Protein AF-A0AA36MNB5-F1 (afdb_monomer_lite)

Radius of gyration: 55.85 Å; chains: 1; bounding box: 118×55×188 Å

Organism: NCBI:txid2562239

pLDDT: mean 71.27, std 21.08, range [33.0, 98.06]

Sequence (222 aa):
MKCVALACLTLAVRGNHLKTARPSPWAIAADVSTQLEVKDQPPISNATDCSPKCLWKCLGTASCQEVCEPMCAPPKCQTSCRPVNPGKCTQKCEPPRCAVICPEKHCEGNTKCGQCKTVCGEPVCRVECQQDCQTNCADPKCDWKCQPTTQCPEPKCELRCGTPQGCLAATDLSGQSGKLQVPVGAQVVSRGLASLDPKEFETEAALAPAPAAAPVLSPATA

Secondary structure (DSSP, 8-state):
--------------------PPPPTT--------------------TT--SPPEEEEEE-----PPEEEEEEEPPPEEEEEPPP-GGGEEEEEPPP-EEEE--S----SSS-PPPPEEEE----EEEEE---EEEEEPPPEEEEEEE-BTTBPPPEEEEEEPP-TTS--STTTTS----PPPPTT-------PPPS-GGGGGSTTS-PPPPPPPPPP-----

Structure (mmCIF, N/CA/C/O backbone):
data_AF-A0AA36MNB5-F1
#
_entry.id   AF-A0AA36MNB5-F1
#
loop_
_atom_site.group_PDB
_atom_site.id
_atom_site.type_symbol
_atom_site.label_atom_id
_atom_site.label_alt_id
_atom_site.label_comp_id
_atom_site.label_asym_id
_atom_site.label_entity_id
_atom_site.label_seq_id
_atom_site.pdbx_PDB_ins_code
_atom_site.Cartn_x
_atom_site.Cartn_y
_atom_site.Cartn_z
_atom_site.occupancy
_atom_site.B_iso_or_equiv
_atom_site.auth_seq_id
_atom_site.auth_comp_id
_atom_site.auth_asym_id
_atom_site.auth_atom_id
_atom_site.pdbx_PDB_model_num
ATOM 1 N N . MET A 1 1 ? 66.674 -28.548 57.841 1.00 33.97 1 MET A N 1
ATOM 2 C CA . MET A 1 1 ? 67.324 -29.627 57.064 1.00 33.97 1 MET A CA 1
ATOM 3 C C . MET A 1 1 ? 66.239 -30.476 56.400 1.00 33.97 1 MET A C 1
ATOM 5 O O . MET A 1 1 ? 65.401 -30.967 57.135 1.00 33.97 1 MET A O 1
ATOM 9 N N . LYS A 1 2 ? 66.306 -30.610 55.056 1.00 33.00 2 LYS A N 1
ATOM 10 C CA . LYS A 1 2 ? 65.588 -31.526 54.115 1.00 33.00 2 LYS A CA 1
ATOM 11 C C . LYS A 1 2 ? 64.048 -31.360 54.001 1.00 33.00 2 LYS A C 1
ATOM 13 O O . LYS A 1 2 ? 63.349 -31.518 54.985 1.00 33.00 2 LYS A O 1
ATOM 18 N N . CYS A 1 3 ? 63.529 -30.809 52.886 1.00 33.25 3 CYS A N 1
ATOM 19 C CA . CYS A 1 3 ? 63.078 -31.470 51.624 1.00 33.25 3 CYS A CA 1
ATOM 20 C C . CYS A 1 3 ? 61.922 -32.464 51.861 1.00 33.25 3 CYS A C 1
ATOM 22 O O . CYS A 1 3 ? 62.080 -33.351 52.684 1.00 33.25 3 CYS A O 1
ATOM 24 N N . VAL A 1 4 ? 60.749 -32.336 51.221 1.00 38.00 4 VAL A N 1
ATOM 25 C CA . VAL A 1 4 ? 60.487 -32.752 49.823 1.00 38.00 4 VAL A CA 1
ATOM 26 C C . VAL A 1 4 ? 59.449 -31.858 49.117 1.00 38.00 4 VAL A C 1
ATOM 28 O O . VAL A 1 4 ? 58.487 -31.384 49.714 1.00 38.00 4 VAL A O 1
ATOM 31 N N . ALA A 1 5 ? 59.687 -31.666 47.819 1.00 43.41 5 ALA A N 1
ATOM 32 C CA . ALA A 1 5 ? 58.890 -30.943 46.841 1.00 43.41 5 ALA A CA 1
ATOM 33 C C . ALA A 1 5 ? 57.624 -31.700 46.398 1.00 43.41 5 ALA A C 1
ATOM 35 O O . ALA A 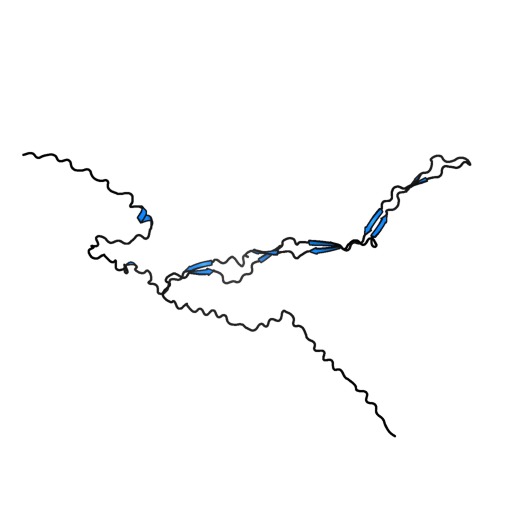1 5 ? 57.689 -32.896 46.125 1.00 43.41 5 ALA A O 1
ATOM 36 N N . LEU A 1 6 ? 56.518 -30.977 46.196 1.00 41.88 6 LEU A N 1
ATOM 37 C CA . LEU A 1 6 ? 55.437 -31.403 45.305 1.00 41.88 6 LEU A CA 1
ATOM 38 C C . LEU A 1 6 ? 55.205 -30.306 44.261 1.00 41.88 6 LEU A C 1
ATOM 40 O O . LEU A 1 6 ? 54.800 -29.189 44.575 1.00 41.88 6 LEU A O 1
ATOM 44 N N . ALA A 1 7 ? 55.533 -30.639 43.016 1.00 39.06 7 ALA A N 1
ATOM 45 C CA . ALA A 1 7 ? 55.334 -29.805 41.846 1.00 39.06 7 ALA A CA 1
ATOM 46 C C . ALA A 1 7 ? 53.836 -29.692 41.528 1.00 39.06 7 ALA A C 1
ATOM 48 O O . ALA A 1 7 ? 53.185 -30.698 41.259 1.00 39.06 7 ALA A O 1
ATOM 49 N N . CYS A 1 8 ? 53.303 -28.471 41.520 1.00 38.88 8 CYS A N 1
ATOM 50 C CA . CYS A 1 8 ? 51.991 -28.182 40.952 1.00 38.88 8 CYS A CA 1
ATOM 51 C C . CYS A 1 8 ? 52.218 -27.499 39.598 1.00 38.88 8 CYS A C 1
ATOM 53 O O . CYS A 1 8 ? 52.698 -26.366 39.542 1.00 38.88 8 CYS A O 1
ATOM 55 N N . LEU A 1 9 ? 51.958 -28.235 38.512 1.00 40.47 9 LEU A N 1
ATOM 56 C CA . LEU A 1 9 ? 52.065 -27.744 37.140 1.00 40.47 9 LEU A CA 1
ATOM 57 C C . LEU A 1 9 ? 51.111 -26.562 36.921 1.00 40.47 9 LEU A C 1
ATOM 59 O O . LEU A 1 9 ? 49.891 -26.703 36.989 1.00 40.47 9 LEU A O 1
ATOM 63 N N . THR A 1 10 ? 51.677 -25.408 36.586 1.00 42.59 10 THR A N 1
ATOM 64 C CA . THR A 1 10 ? 50.965 -24.237 36.080 1.00 42.59 10 THR A CA 1
ATOM 65 C C . THR A 1 10 ? 50.734 -24.381 34.574 1.00 42.59 10 THR A C 1
ATOM 67 O O . THR A 1 10 ? 51.608 -24.106 33.754 1.00 42.59 10 THR A O 1
ATOM 70 N N . LEU A 1 11 ? 49.529 -24.797 34.180 1.00 41.94 11 LEU A N 1
ATOM 71 C CA . LEU A 1 11 ? 49.062 -24.687 32.795 1.00 41.94 11 LEU A CA 1
ATOM 72 C C . LEU A 1 11 ? 48.565 -23.258 32.543 1.00 41.94 11 LEU A C 1
ATOM 74 O O . LEU A 1 11 ? 47.409 -22.916 32.780 1.00 41.94 11 LEU A O 1
ATOM 78 N N . ALA A 1 12 ? 49.475 -22.412 32.061 1.00 42.56 12 ALA A N 1
ATOM 79 C CA . ALA A 1 12 ? 49.150 -21.122 31.473 1.00 42.56 12 ALA A CA 1
ATOM 80 C C . ALA A 1 12 ? 48.518 -21.338 30.086 1.00 42.56 12 ALA A C 1
ATOM 82 O O . ALA A 1 12 ? 49.219 -21.558 29.098 1.00 42.56 12 ALA A O 1
ATOM 83 N N . VAL A 1 13 ? 47.189 -21.267 29.995 1.00 39.91 13 VAL A N 1
ATOM 84 C CA . VAL A 1 13 ? 46.488 -21.216 28.704 1.00 39.91 13 VAL A CA 1
ATOM 85 C C . VAL A 1 13 ? 46.545 -19.780 28.179 1.00 39.91 13 VAL A C 1
ATOM 87 O O . VAL A 1 13 ? 45.791 -18.906 28.601 1.00 39.91 13 VAL A O 1
ATOM 90 N N . ARG A 1 14 ? 47.468 -19.529 27.244 1.00 39.12 14 ARG A N 1
ATOM 91 C CA . ARG A 1 14 ? 47.462 -18.345 26.373 1.00 39.12 14 ARG A CA 1
ATOM 92 C C . ARG A 1 14 ? 46.333 -18.492 25.349 1.00 39.12 14 ARG A C 1
ATOM 94 O O . ARG A 1 14 ? 46.483 -19.198 24.357 1.00 39.12 14 ARG A O 1
ATOM 101 N N . GLY A 1 15 ? 45.210 -17.819 25.584 1.00 36.59 15 GLY A N 1
ATOM 102 C CA . GLY A 1 15 ? 44.149 -17.638 24.592 1.00 36.59 15 GLY A CA 1
ATOM 103 C C . GLY A 1 15 ? 44.411 -16.401 23.732 1.00 36.59 15 GLY A C 1
ATOM 104 O O . GLY A 1 15 ? 44.154 -15.281 24.164 1.00 36.59 15 GLY A O 1
ATOM 105 N N . ASN A 1 16 ? 44.920 -16.609 22.516 1.00 41.69 16 ASN A N 1
ATOM 106 C CA . ASN A 1 16 ? 45.017 -15.598 21.462 1.00 41.69 16 ASN A CA 1
ATOM 107 C C . ASN A 1 16 ? 43.612 -15.137 21.045 1.00 41.69 16 ASN A C 1
ATOM 109 O O . ASN A 1 16 ? 42.919 -15.843 20.315 1.00 41.69 16 ASN A O 1
ATOM 113 N N . HIS A 1 17 ? 43.201 -13.934 21.444 1.00 38.59 17 HIS A N 1
ATOM 114 C CA . HIS A 1 17 ? 42.020 -13.286 20.872 1.00 38.59 17 HIS A CA 1
ATOM 115 C C . HIS A 1 17 ? 42.404 -12.616 19.542 1.00 38.59 17 HIS A C 1
ATOM 117 O O . HIS A 1 17 ? 42.693 -11.420 19.474 1.00 38.59 17 HIS A O 1
ATOM 123 N N . LEU A 1 18 ? 42.427 -13.411 18.469 1.00 41.59 18 LEU A N 1
ATOM 124 C CA . LEU A 1 18 ? 42.434 -12.914 17.094 1.00 41.59 18 LEU A CA 1
ATOM 125 C C . LEU A 1 18 ? 41.101 -12.181 16.857 1.00 41.59 18 LEU A C 1
ATOM 127 O O . LEU A 1 18 ? 40.055 -12.800 16.666 1.00 41.59 18 LEU A O 1
ATOM 131 N N . LYS A 1 19 ? 41.125 -10.845 16.904 1.00 39.41 19 LYS A N 1
ATOM 132 C CA . LYS A 1 19 ? 40.040 -9.993 16.401 1.00 39.41 19 LYS A CA 1
ATOM 133 C C . LYS A 1 19 ? 39.939 -10.191 14.886 1.00 39.41 19 LYS A C 1
ATOM 135 O O . LYS A 1 19 ? 40.643 -9.541 14.122 1.00 39.41 19 LYS A O 1
ATOM 140 N N . THR A 1 20 ? 39.062 -11.086 14.450 1.00 39.16 20 THR A N 1
ATOM 141 C CA . THR A 1 20 ? 38.594 -11.147 13.064 1.00 39.16 20 THR A CA 1
ATOM 142 C C . THR A 1 20 ? 37.580 -10.026 12.853 1.00 39.16 20 THR A C 1
ATOM 144 O O . THR A 1 20 ? 36.385 -10.166 13.105 1.00 39.16 20 THR A O 1
ATOM 147 N N . ALA A 1 21 ? 38.078 -8.864 12.431 1.00 43.06 21 ALA A N 1
ATOM 148 C CA . ALA A 1 21 ? 37.244 -7.815 11.866 1.00 43.06 21 ALA A CA 1
ATOM 149 C C . ALA A 1 21 ? 36.625 -8.344 10.560 1.00 43.06 21 ALA A C 1
ATOM 151 O O . ALA A 1 21 ? 37.342 -8.684 9.621 1.00 43.06 21 ALA A O 1
ATOM 152 N N . ARG A 1 22 ? 35.294 -8.451 10.510 1.00 42.09 22 ARG A N 1
ATOM 153 C CA . ARG A 1 22 ? 34.562 -8.668 9.256 1.00 42.09 22 ARG A CA 1
ATOM 154 C C . ARG A 1 22 ? 34.714 -7.412 8.388 1.00 42.09 22 ARG A C 1
ATOM 156 O O . ARG A 1 22 ? 34.404 -6.330 8.889 1.00 42.09 22 ARG A O 1
ATOM 163 N N . PRO A 1 23 ? 35.157 -7.513 7.124 1.00 43.81 23 PRO A N 1
ATOM 164 C CA . PRO A 1 23 ? 35.173 -6.361 6.241 1.00 43.81 23 PRO A CA 1
ATOM 165 C C . PRO A 1 23 ? 33.743 -5.979 5.841 1.00 43.81 23 PRO A C 1
ATOM 167 O O . PRO A 1 23 ? 32.884 -6.825 5.591 1.00 43.81 23 PRO A O 1
ATOM 170 N N . SER A 1 24 ? 33.511 -4.671 5.829 1.00 49.19 24 SER A N 1
ATOM 171 C CA . SER A 1 24 ? 32.291 -4.013 5.374 1.00 49.19 24 SER A CA 1
ATOM 172 C C . SER A 1 24 ? 32.049 -4.282 3.877 1.00 49.19 24 SER A C 1
ATOM 174 O O . SER A 1 24 ? 33.017 -4.271 3.115 1.00 49.19 24 SER A O 1
ATOM 176 N N . PRO A 1 25 ? 30.800 -4.462 3.409 1.00 48.97 25 PRO A N 1
ATOM 177 C CA . PRO A 1 25 ? 30.505 -4.828 2.018 1.00 48.97 25 PRO A CA 1
ATOM 178 C C . PRO A 1 25 ? 30.694 -3.704 0.976 1.00 48.97 25 PRO A C 1
ATOM 180 O O . PRO A 1 25 ? 30.239 -3.851 -0.151 1.00 48.97 25 PRO A O 1
ATOM 183 N N . TRP A 1 26 ? 31.364 -2.593 1.307 1.00 48.31 26 TRP A N 1
ATOM 184 C CA . TRP A 1 26 ? 31.561 -1.460 0.386 1.00 48.31 26 TRP A CA 1
ATOM 185 C C . TRP A 1 26 ? 33.025 -1.139 0.042 1.00 48.31 26 TRP A C 1
ATOM 187 O O . TRP A 1 26 ? 33.297 -0.125 -0.592 1.00 48.31 26 TRP A O 1
ATOM 197 N N . ALA A 1 27 ? 33.980 -2.006 0.384 1.00 41.50 27 ALA A N 1
ATOM 198 C CA . ALA A 1 27 ? 35.366 -1.850 -0.061 1.00 41.50 27 ALA A CA 1
ATOM 199 C C . ALA A 1 27 ? 35.577 -2.509 -1.436 1.00 41.50 27 ALA A C 1
ATOM 201 O O . ALA A 1 27 ? 36.053 -3.641 -1.517 1.00 41.50 27 ALA A O 1
ATOM 202 N N . ILE A 1 28 ? 35.215 -1.809 -2.515 1.00 50.00 28 ILE A N 1
ATOM 203 C CA . ILE A 1 28 ? 35.641 -2.180 -3.869 1.00 50.00 28 ILE A CA 1
ATOM 204 C C . ILE A 1 28 ? 36.869 -1.339 -4.206 1.00 50.00 28 ILE A C 1
ATOM 206 O O . ILE A 1 28 ? 36.809 -0.112 -4.253 1.00 50.00 28 ILE A O 1
ATOM 210 N N . ALA A 1 29 ? 37.994 -2.031 -4.366 1.00 41.69 29 ALA A N 1
ATOM 211 C CA . ALA A 1 29 ? 39.246 -1.481 -4.845 1.00 41.69 29 ALA A CA 1
ATOM 212 C C . ALA A 1 29 ? 39.031 -0.837 -6.222 1.00 41.69 29 ALA A C 1
ATOM 214 O O . ALA A 1 29 ? 38.686 -1.514 -7.190 1.00 41.69 29 ALA A O 1
ATOM 215 N N . ALA A 1 30 ? 39.234 0.474 -6.296 1.00 46.75 30 ALA A N 1
ATOM 216 C CA . ALA A 1 30 ? 39.424 1.181 -7.548 1.00 46.75 30 ALA A CA 1
ATOM 217 C C . ALA A 1 30 ? 40.883 0.996 -7.974 1.00 46.75 30 ALA A C 1
ATOM 219 O O . ALA A 1 30 ? 41.722 1.820 -7.639 1.00 46.75 30 ALA A O 1
ATOM 220 N N . ASP A 1 31 ? 41.187 -0.109 -8.651 1.00 51.25 31 ASP A N 1
ATOM 221 C CA . ASP A 1 31 ? 42.357 -0.192 -9.528 1.00 51.25 31 ASP A CA 1
ATOM 222 C C . ASP A 1 31 ? 42.190 -1.365 -10.501 1.00 51.25 31 ASP A C 1
ATOM 224 O O . ASP A 1 31 ? 42.430 -2.522 -10.168 1.00 51.25 31 ASP A O 1
ATOM 228 N N . VAL A 1 32 ? 41.649 -1.047 -11.677 1.00 39.88 32 VAL A N 1
ATOM 229 C CA . VAL A 1 32 ? 41.935 -1.663 -12.981 1.00 39.88 32 VAL A CA 1
ATOM 230 C C . VAL A 1 32 ? 41.139 -0.843 -13.999 1.00 39.88 32 VAL A C 1
ATOM 232 O O . VAL A 1 32 ? 40.040 -1.179 -14.430 1.00 39.88 32 VAL A O 1
ATOM 235 N N . SER A 1 33 ? 41.706 0.304 -14.375 1.00 46.81 33 SER A N 1
ATOM 236 C CA . SER A 1 33 ? 41.427 0.889 -15.687 1.00 46.81 33 SER A CA 1
ATOM 237 C C . SER A 1 33 ? 42.054 -0.040 -16.720 1.00 46.81 33 SER A C 1
ATOM 239 O O . SER A 1 33 ? 43.200 0.140 -17.125 1.00 46.81 33 SER A O 1
ATOM 241 N N . THR A 1 34 ? 41.325 -1.081 -17.121 1.00 42.03 34 THR A N 1
ATOM 242 C CA . THR A 1 34 ? 41.612 -1.732 -18.398 1.00 42.03 34 THR A CA 1
ATOM 243 C C . THR A 1 34 ? 41.056 -0.818 -19.477 1.00 42.03 34 THR A C 1
ATOM 245 O O . THR A 1 34 ? 39.847 -0.680 -19.636 1.00 42.03 34 THR A O 1
ATOM 248 N N . GLN A 1 35 ? 41.979 -0.146 -20.161 1.00 47.56 35 GLN A N 1
ATOM 249 C CA . GLN A 1 35 ? 41.780 0.525 -21.438 1.00 47.56 35 GLN A CA 1
ATOM 250 C C . GLN A 1 35 ? 40.870 -0.317 -22.345 1.00 47.56 35 GLN A C 1
ATOM 252 O O . GLN A 1 35 ? 41.304 -1.312 -22.922 1.00 47.56 35 GLN A O 1
ATOM 257 N N . LEU A 1 36 ? 39.618 0.104 -22.514 1.00 39.25 36 LEU A N 1
ATOM 258 C CA . LEU A 1 36 ? 38.893 -0.127 -23.758 1.00 39.25 36 LEU A CA 1
ATOM 259 C C . LEU A 1 36 ? 39.175 1.083 -24.647 1.00 39.25 36 LEU A C 1
ATOM 261 O O . LEU A 1 36 ? 38.317 1.925 -24.897 1.00 39.25 36 LEU A O 1
ATOM 265 N N . GLU A 1 37 ? 40.425 1.175 -25.104 1.00 40.47 37 GLU A N 1
ATOM 266 C CA . GLU A 1 37 ? 40.741 1.909 -26.321 1.00 40.47 37 GLU A CA 1
ATOM 267 C C . GLU A 1 37 ? 39.972 1.215 -27.447 1.00 40.47 37 GLU A C 1
ATOM 269 O O . GLU A 1 37 ? 40.398 0.190 -27.984 1.00 40.47 37 GLU A O 1
ATOM 274 N N . VAL A 1 38 ? 38.802 1.757 -27.793 1.00 42.69 38 VAL A N 1
ATOM 275 C CA . VAL A 1 38 ? 38.179 1.506 -29.091 1.00 42.69 38 VAL A CA 1
ATOM 276 C C . VAL A 1 38 ? 39.115 2.133 -30.111 1.00 42.69 38 VAL A C 1
ATOM 278 O O . VAL A 1 38 ? 39.016 3.306 -30.461 1.00 42.69 38 VAL A O 1
ATOM 281 N N . LYS A 1 39 ? 40.108 1.347 -30.520 1.00 34.66 39 LYS A N 1
ATOM 282 C CA . LYS A 1 39 ? 40.953 1.648 -31.658 1.00 34.66 39 LYS A CA 1
ATOM 283 C C . LYS A 1 39 ? 40.019 1.720 -32.857 1.00 34.66 39 LYS A C 1
ATOM 285 O O . LYS A 1 39 ? 39.502 0.695 -33.299 1.00 34.66 39 LYS A O 1
ATOM 290 N N . ASP A 1 40 ? 39.774 2.939 -33.325 1.00 50.44 40 ASP A N 1
ATOM 291 C CA . ASP A 1 40 ? 39.115 3.245 -34.591 1.00 50.44 40 ASP A CA 1
ATOM 292 C C . ASP A 1 40 ? 40.007 2.683 -35.710 1.00 50.44 40 ASP A C 1
ATOM 294 O O . ASP A 1 40 ? 40.875 3.344 -36.278 1.00 50.44 40 ASP A O 1
ATOM 298 N N . GLN A 1 41 ? 39.921 1.368 -35.896 1.00 40.91 41 GLN A N 1
ATOM 299 C CA . GLN A 1 41 ? 40.549 0.655 -36.986 1.00 40.91 41 GLN A CA 1
ATOM 300 C C . GLN A 1 41 ? 39.495 0.598 -38.090 1.00 40.91 41 GLN A C 1
ATOM 302 O O . GLN A 1 41 ? 38.460 -0.045 -37.886 1.00 40.91 41 GLN A O 1
ATOM 307 N N . PRO A 1 42 ? 39.715 1.250 -39.247 1.00 45.28 42 PRO A N 1
ATOM 308 C CA . PRO A 1 42 ? 38.809 1.090 -40.371 1.00 45.28 42 PRO A CA 1
ATOM 309 C C . PRO A 1 42 ? 38.737 -0.407 -40.709 1.00 45.28 42 PRO A C 1
ATOM 311 O O . PRO A 1 42 ? 39.786 -1.064 -40.771 1.00 45.28 42 PRO A O 1
ATOM 314 N N . PRO A 1 43 ? 37.533 -0.987 -40.873 1.00 52.12 43 PRO A N 1
ATOM 315 C CA . PRO A 1 43 ? 37.419 -2.393 -41.209 1.00 52.12 43 PRO A CA 1
ATOM 316 C C . PRO A 1 43 ? 38.120 -2.620 -42.545 1.00 52.12 43 PRO A C 1
ATOM 318 O O . PRO A 1 43 ? 37.838 -1.944 -43.533 1.00 52.12 43 PRO A O 1
ATOM 321 N N . ILE A 1 44 ? 39.051 -3.571 -42.551 1.00 52.31 44 ILE A N 1
ATOM 322 C CA . ILE A 1 44 ? 39.698 -4.071 -43.759 1.00 52.31 44 ILE A CA 1
ATOM 323 C C . ILE A 1 44 ? 38.573 -4.668 -44.609 1.00 52.31 44 ILE A C 1
ATOM 325 O O . ILE A 1 44 ? 38.035 -5.733 -44.300 1.00 52.31 44 ILE A O 1
ATOM 329 N N . SER A 1 45 ? 38.142 -3.922 -45.619 1.00 49.06 45 SER A N 1
ATOM 330 C CA . SER A 1 45 ? 37.045 -4.284 -46.500 1.00 49.06 45 SER A CA 1
ATOM 331 C C . SER A 1 45 ? 37.503 -5.401 -47.432 1.00 49.06 45 SER A C 1
ATOM 333 O O . SER A 1 45 ? 38.169 -5.168 -48.438 1.00 49.06 45 SER A O 1
ATOM 335 N N . ASN A 1 46 ? 37.114 -6.640 -47.123 1.00 49.66 46 ASN A N 1
ATOM 336 C CA . ASN A 1 46 ? 36.974 -7.644 -48.172 1.00 49.66 46 ASN A CA 1
ATOM 337 C C . ASN A 1 46 ? 35.940 -7.102 -49.169 1.00 49.66 46 ASN A C 1
ATOM 339 O O . ASN A 1 46 ? 34.792 -6.844 -48.807 1.00 49.66 46 ASN A O 1
ATOM 343 N N . ALA A 1 47 ? 36.389 -6.858 -50.399 1.00 55.97 47 ALA A N 1
ATOM 344 C CA . ALA A 1 47 ? 35.661 -6.212 -51.486 1.00 55.97 47 ALA A CA 1
ATOM 345 C C . ALA A 1 47 ? 34.526 -7.095 -52.041 1.00 55.97 47 ALA A C 1
ATOM 347 O O . ALA A 1 47 ? 34.545 -7.501 -53.201 1.00 55.97 47 ALA A O 1
ATOM 348 N N . THR A 1 48 ? 33.552 -7.452 -51.203 1.00 59.06 48 THR A N 1
ATOM 349 C CA . THR A 1 48 ? 32.409 -8.289 -51.606 1.00 59.06 48 THR A CA 1
ATOM 350 C C . THR A 1 48 ? 31.060 -7.765 -51.110 1.00 59.06 48 THR A C 1
ATOM 352 O O . THR A 1 48 ? 30.034 -8.322 -51.478 1.00 59.06 48 THR A O 1
ATOM 355 N N . ASP A 1 49 ? 31.021 -6.676 -50.336 1.00 69.44 49 ASP A N 1
ATOM 356 C CA . ASP A 1 49 ? 29.763 -6.046 -49.922 1.00 69.44 49 ASP A CA 1
ATOM 357 C C . ASP A 1 49 ? 29.691 -4.598 -50.418 1.00 69.44 49 ASP A C 1
ATOM 359 O O . ASP A 1 49 ? 30.227 -3.680 -49.799 1.00 69.44 49 ASP A O 1
ATOM 363 N N . CYS A 1 50 ? 29.040 -4.409 -51.570 1.00 70.62 50 CYS A N 1
ATOM 364 C CA . CYS A 1 50 ? 28.813 -3.093 -52.173 1.00 70.62 50 CYS A CA 1
ATOM 365 C C . CYS A 1 50 ? 27.581 -2.362 -51.630 1.00 70.62 50 CYS A C 1
ATOM 367 O O . CYS A 1 50 ? 27.184 -1.327 -52.171 1.00 70.62 50 CYS A O 1
ATOM 369 N N . SER A 1 51 ? 26.979 -2.867 -50.554 1.00 77.88 51 SER A N 1
ATOM 370 C CA . SER A 1 51 ? 25.852 -2.208 -49.903 1.00 77.88 51 SER A CA 1
ATOM 371 C C . SER A 1 51 ? 26.355 -1.052 -49.030 1.00 77.88 51 SER A C 1
ATOM 373 O O . SER A 1 51 ? 27.267 -1.258 -48.219 1.00 77.88 51 SER A O 1
ATOM 375 N N . PRO A 1 52 ? 25.773 0.158 -49.129 1.00 77.94 52 PRO A N 1
ATOM 376 C CA . PRO A 1 52 ? 26.164 1.262 -48.264 1.00 77.94 52 PRO A CA 1
ATOM 377 C C . PRO A 1 52 ? 25.898 0.889 -46.803 1.00 77.94 52 PRO A C 1
ATOM 379 O O . PRO A 1 52 ? 24.795 0.483 -46.430 1.00 77.94 52 PRO A O 1
ATOM 382 N N . LYS A 1 53 ? 26.922 1.020 -45.958 1.00 82.75 53 LYS A N 1
ATOM 383 C CA . LYS A 1 53 ? 26.778 0.797 -44.519 1.00 82.75 53 LYS A CA 1
ATOM 384 C C . LYS A 1 53 ? 26.232 2.060 -43.877 1.00 82.75 53 LYS A C 1
ATOM 386 O O . LYS A 1 53 ? 26.839 3.127 -43.963 1.00 82.75 53 LYS A O 1
ATOM 391 N N . CYS A 1 54 ? 25.071 1.924 -43.253 1.00 86.06 54 CYS A N 1
ATOM 392 C CA . CYS A 1 54 ? 24.381 3.004 -42.573 1.00 86.06 54 CYS A CA 1
ATOM 393 C C . CYS A 1 54 ? 24.597 2.918 -41.068 1.00 86.06 54 CYS A C 1
ATOM 395 O O . CYS A 1 54 ? 24.452 1.853 -40.473 1.00 86.06 54 CYS A O 1
ATOM 397 N N . LEU A 1 55 ? 24.936 4.051 -40.463 1.00 87.00 55 LEU A N 1
ATOM 398 C CA . LEU A 1 55 ? 25.147 4.198 -39.030 1.00 87.00 55 LEU A CA 1
ATOM 399 C C . LEU A 1 55 ? 24.217 5.291 -38.513 1.00 87.00 55 LEU A C 1
ATOM 401 O O . LEU A 1 55 ? 24.037 6.326 -39.156 1.00 87.00 55 LEU A O 1
ATOM 405 N N . TRP A 1 56 ? 23.631 5.072 -37.342 1.00 84.38 56 TRP A N 1
ATOM 406 C CA . TRP A 1 56 ? 22.894 6.118 -36.647 1.00 84.38 56 TRP A CA 1
ATOM 407 C C . TRP A 1 56 ? 23.879 7.110 -36.045 1.00 84.38 56 TRP A C 1
ATOM 409 O O . TRP A 1 56 ? 24.758 6.736 -35.269 1.00 84.38 56 TRP A O 1
ATOM 419 N N . LYS A 1 57 ? 23.730 8.383 -36.403 1.00 83.69 57 LYS A N 1
ATOM 420 C CA . LYS A 1 57 ? 24.486 9.480 -35.811 1.00 83.69 57 LYS A CA 1
ATOM 421 C C . LYS A 1 57 ? 23.519 10.383 -35.062 1.00 83.69 57 LYS A C 1
ATOM 423 O O . LYS A 1 57 ? 22.670 11.027 -35.671 1.00 83.69 57 LYS A O 1
ATOM 428 N N . CYS A 1 58 ? 23.655 10.415 -33.743 1.00 83.94 58 CYS A N 1
ATOM 429 C CA . CYS A 1 58 ? 22.876 11.286 -32.873 1.00 83.94 58 CYS A CA 1
ATOM 430 C C . CYS A 1 58 ? 23.636 12.586 -32.602 1.00 83.94 58 CYS A C 1
ATOM 432 O O . CYS A 1 58 ? 24.832 12.570 -32.305 1.00 83.94 58 CYS A O 1
ATOM 434 N N . LEU A 1 59 ? 22.953 13.720 -32.746 1.00 71.06 59 LEU A N 1
ATOM 435 C CA . LEU A 1 59 ? 23.483 15.039 -32.420 1.00 71.06 59 LEU A CA 1
ATOM 436 C C . LEU A 1 59 ? 23.308 15.271 -30.914 1.00 71.06 59 LEU A C 1
ATOM 438 O O . LEU A 1 59 ? 22.207 15.551 -30.449 1.00 71.06 59 LEU A O 1
ATOM 442 N N . GLY A 1 60 ? 24.399 15.122 -30.164 1.00 65.06 60 GLY A N 1
ATOM 443 C CA . GLY A 1 60 ? 24.443 15.308 -28.713 1.00 65.06 60 GLY A CA 1
ATOM 444 C C . GLY A 1 60 ? 25.370 14.287 -28.059 1.00 65.06 60 GLY A C 1
ATOM 445 O O . GLY A 1 60 ? 25.194 13.088 -28.232 1.00 65.06 60 GLY A O 1
ATOM 446 N N . THR A 1 61 ? 26.387 14.759 -27.339 1.00 57.72 61 THR A N 1
ATOM 447 C CA . THR A 1 61 ? 27.365 13.925 -26.611 1.00 57.72 61 THR A CA 1
ATOM 448 C C . THR A 1 61 ? 27.193 13.992 -25.094 1.00 57.72 61 THR A C 1
ATOM 450 O O . THR A 1 61 ? 27.950 13.359 -24.363 1.00 57.72 61 THR A O 1
ATOM 453 N N . ALA A 1 62 ? 26.228 14.768 -24.598 1.00 60.91 62 ALA A N 1
ATOM 454 C CA . ALA A 1 62 ? 26.060 14.975 -23.169 1.00 60.91 62 ALA A CA 1
ATOM 455 C C . ALA A 1 62 ? 25.281 13.810 -22.543 1.00 60.91 62 ALA A C 1
ATOM 457 O O . ALA A 1 62 ? 24.111 13.594 -22.852 1.00 60.91 62 ALA A O 1
ATOM 458 N N . SER A 1 63 ? 25.923 13.080 -21.629 1.00 66.00 63 SER A N 1
ATOM 459 C CA . SER A 1 63 ? 25.214 12.288 -20.627 1.00 66.00 63 SER A CA 1
ATOM 460 C C . SER A 1 63 ? 24.407 13.253 -19.762 1.00 66.00 63 SER A C 1
ATOM 462 O O . SER A 1 63 ? 24.973 13.981 -18.945 1.00 66.00 63 SER A O 1
ATOM 464 N N . CYS A 1 64 ? 23.102 13.304 -19.977 1.00 70.44 64 CYS A N 1
ATOM 465 C CA . CYS A 1 64 ? 22.220 14.174 -19.223 1.00 70.44 64 CYS A CA 1
ATOM 466 C C . CYS A 1 64 ? 21.413 13.395 -18.200 1.00 70.44 64 CYS A C 1
ATOM 468 O O . CYS A 1 64 ? 21.029 12.251 -18.437 1.00 70.44 64 CYS A O 1
ATOM 470 N N . GLN A 1 65 ? 21.085 14.063 -17.101 1.00 71.12 65 GLN A N 1
ATOM 471 C CA . GLN A 1 65 ? 20.136 13.564 -16.120 1.00 71.12 65 GLN A CA 1
ATOM 472 C C . GLN A 1 65 ? 18.778 14.223 -16.329 1.00 71.12 65 GLN A C 1
ATOM 474 O O . GLN A 1 65 ? 18.634 15.443 -16.256 1.00 71.12 65 GLN A O 1
ATOM 479 N N . GLU A 1 66 ? 17.786 13.388 -16.611 1.00 80.50 66 GLU A N 1
ATOM 480 C CA . GLU A 1 66 ? 16.384 13.777 -16.571 1.00 80.50 66 GLU A CA 1
ATOM 481 C C . GLU A 1 66 ? 15.937 13.966 -15.118 1.00 80.50 66 GLU A C 1
ATOM 483 O O . GLU A 1 66 ? 16.514 13.391 -14.189 1.00 80.50 66 GLU A O 1
ATOM 488 N N . VAL A 1 67 ? 14.893 14.768 -14.914 1.00 86.75 67 VAL A N 1
ATOM 489 C CA . VAL A 1 67 ? 14.257 14.884 -13.598 1.00 86.75 67 VAL A CA 1
ATOM 490 C C . VAL A 1 67 ? 13.155 13.837 -13.530 1.00 86.75 67 VAL A C 1
ATOM 492 O O . VAL A 1 67 ? 12.228 13.850 -14.341 1.00 86.75 67 VAL A O 1
ATOM 495 N N . CYS A 1 68 ? 13.275 12.919 -12.573 1.00 90.25 68 CYS A N 1
ATOM 496 C CA . CYS A 1 68 ? 12.343 11.817 -12.387 1.00 90.25 68 CYS A CA 1
ATOM 497 C C . CYS A 1 68 ? 11.573 11.968 -11.078 1.00 90.25 68 CYS A C 1
ATOM 499 O O . CYS A 1 68 ? 12.168 12.143 -10.015 1.00 90.25 68 CYS A O 1
ATOM 501 N N . GLU A 1 69 ? 10.253 11.832 -11.153 1.00 94.06 69 GLU A N 1
ATOM 502 C CA . GLU A 1 69 ? 9.379 11.778 -9.983 1.00 94.06 69 GLU A CA 1
ATOM 503 C C . GLU A 1 69 ? 8.914 10.333 -9.746 1.00 94.06 69 GLU A C 1
ATOM 505 O O . GLU A 1 69 ? 8.519 9.651 -10.702 1.00 94.06 69 GLU A O 1
ATOM 510 N N . PRO A 1 70 ? 8.950 9.834 -8.497 1.00 95.00 70 PRO A N 1
ATOM 511 C CA . PRO A 1 70 ? 8.487 8.491 -8.194 1.00 95.00 70 PRO A CA 1
ATOM 512 C C . PRO A 1 70 ? 6.954 8.452 -8.202 1.00 95.00 70 PRO A C 1
ATOM 514 O O . PRO A 1 70 ? 6.284 9.231 -7.525 1.00 95.00 70 PRO A O 1
ATOM 517 N N . MET A 1 71 ? 6.397 7.505 -8.945 1.00 96.38 71 MET A N 1
ATOM 518 C CA . MET A 1 71 ? 4.969 7.221 -9.028 1.00 96.38 71 MET A CA 1
ATOM 519 C C . MET A 1 71 ?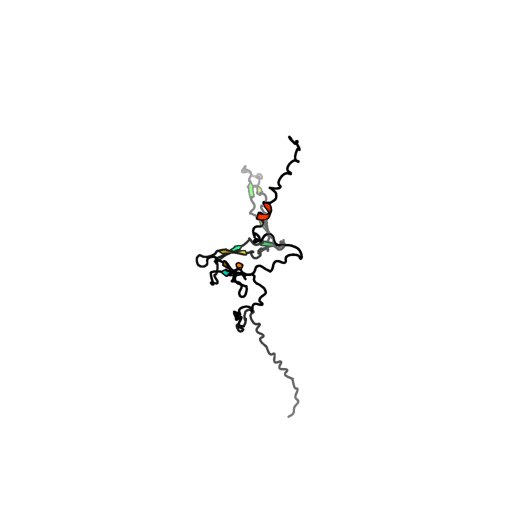 4.717 5.868 -8.368 1.00 96.38 71 MET A C 1
ATOM 521 O O . MET A 1 71 ? 5.000 4.815 -8.936 1.00 96.38 71 MET A O 1
ATOM 525 N N . CYS A 1 72 ? 4.222 5.903 -7.134 1.00 97.25 72 CYS A N 1
ATOM 526 C CA . CYS A 1 72 ? 4.067 4.719 -6.298 1.00 97.25 72 CYS A CA 1
ATOM 527 C C . CYS A 1 72 ? 2.621 4.219 -6.254 1.00 97.25 72 CYS A C 1
ATOM 529 O O . CYS A 1 72 ? 1.694 4.989 -6.006 1.00 97.25 72 CYS A O 1
ATOM 531 N N . ALA A 1 73 ? 2.433 2.909 -6.408 1.00 96.31 73 ALA A N 1
ATOM 532 C CA . ALA A 1 73 ? 1.175 2.243 -6.104 1.00 96.31 73 ALA A CA 1
ATOM 533 C C . ALA A 1 73 ? 1.002 2.066 -4.578 1.00 96.31 73 ALA A C 1
ATOM 535 O O . ALA A 1 73 ? 1.994 1.828 -3.875 1.00 96.31 73 ALA A O 1
ATOM 536 N N . PRO A 1 74 ? -0.237 2.122 -4.047 1.00 96.50 74 PRO A N 1
ATOM 537 C CA . PRO A 1 74 ? -0.496 1.871 -2.632 1.00 96.50 74 PRO A CA 1
ATOM 538 C C . PRO A 1 74 ? 0.015 0.490 -2.183 1.00 96.50 74 PRO A C 1
ATOM 540 O O . PRO A 1 74 ? -0.214 -0.504 -2.883 1.00 96.50 74 PRO A O 1
ATOM 543 N N . PRO A 1 75 ? 0.684 0.385 -1.020 1.00 97.38 75 PRO A N 1
ATOM 544 C CA . PRO A 1 75 ? 1.174 -0.892 -0.531 1.00 97.38 75 PRO A CA 1
ATOM 545 C C . PRO A 1 75 ? 0.037 -1.759 0.012 1.00 97.38 75 PRO A C 1
ATOM 547 O O . PRO A 1 75 ? -1.005 -1.278 0.458 1.00 97.38 75 PRO A O 1
ATOM 550 N N . LYS A 1 76 ? 0.270 -3.071 0.040 1.00 97.25 76 LYS A N 1
ATOM 551 C CA . LYS A 1 76 ? -0.611 -4.001 0.749 1.00 97.25 76 LYS A CA 1
ATOM 552 C C . LYS A 1 76 ? -0.291 -3.953 2.240 1.00 97.25 76 LYS A C 1
ATOM 554 O O . LYS A 1 76 ? 0.862 -4.141 2.623 1.00 97.25 76 LYS A O 1
ATOM 559 N N . CYS A 1 77 ? -1.314 -3.756 3.063 1.00 97.69 77 CYS A N 1
ATOM 560 C CA . CYS A 1 77 ? -1.204 -3.784 4.517 1.00 97.69 77 CYS A CA 1
ATOM 561 C C . CYS A 1 77 ? -1.999 -4.952 5.096 1.00 97.69 77 CYS A C 1
ATOM 563 O O . CYS A 1 77 ? -3.060 -5.309 4.582 1.00 97.69 77 CYS A O 1
ATOM 565 N N . GLN A 1 78 ? -1.493 -5.522 6.184 1.00 97.12 78 GLN A N 1
ATOM 566 C CA . GLN A 1 78 ? -2.183 -6.540 6.960 1.00 97.12 78 GLN A CA 1
ATOM 567 C C . GLN A 1 78 ? -2.100 -6.192 8.441 1.00 97.12 78 GLN A C 1
ATOM 569 O O . GLN A 1 78 ? -1.034 -5.869 8.966 1.00 97.12 78 GLN A O 1
ATOM 574 N N . THR A 1 79 ? -3.236 -6.312 9.118 1.00 97.25 79 THR A N 1
ATOM 575 C CA . THR A 1 79 ? -3.310 -6.265 10.575 1.00 97.25 79 THR A CA 1
ATOM 576 C C . THR A 1 79 ? -3.481 -7.679 11.092 1.00 97.25 79 THR A C 1
ATOM 578 O O . THR A 1 79 ? -4.358 -8.417 10.638 1.00 97.25 79 THR A O 1
ATOM 581 N N . SER A 1 80 ? -2.638 -8.064 12.036 1.00 96.19 80 SER A N 1
ATOM 582 C CA . SER A 1 80 ? -2.754 -9.325 12.752 1.00 96.19 80 SER A CA 1
ATOM 583 C C . SER A 1 80 ? -2.868 -9.047 14.241 1.00 96.19 80 SER A C 1
ATOM 585 O O . SER A 1 80 ? -2.213 -8.160 14.782 1.00 96.19 80 SER A O 1
ATOM 587 N N . CYS A 1 81 ? -3.729 -9.809 14.902 1.00 95.38 81 CYS A N 1
ATOM 588 C CA . CYS A 1 81 ? -3.940 -9.737 16.338 1.00 95.38 81 CYS A CA 1
ATOM 589 C C . CYS A 1 81 ? -3.650 -11.098 16.951 1.00 95.38 81 CYS A C 1
ATOM 591 O O . CYS A 1 81 ? -3.996 -12.131 16.368 1.00 95.38 81 CYS A O 1
ATOM 593 N N . ARG A 1 82 ? -3.051 -11.119 18.143 1.00 94.31 82 ARG A N 1
ATOM 594 C CA . ARG A 1 82 ? -3.046 -12.340 18.953 1.00 94.31 82 ARG A CA 1
ATOM 595 C C . ARG A 1 82 ? -4.472 -12.655 19.420 1.00 94.31 82 ARG A C 1
ATOM 597 O O . ARG A 1 82 ? -5.269 -11.730 19.588 1.00 94.31 82 ARG A O 1
ATOM 604 N N . PRO A 1 83 ? -4.792 -13.935 19.682 1.00 93.62 83 PRO A N 1
ATOM 605 C CA . PRO A 1 83 ? -6.059 -14.294 20.299 1.00 93.62 83 PRO A CA 1
ATOM 606 C C . PRO A 1 83 ? -6.280 -13.514 21.593 1.00 93.62 83 PRO A C 1
ATOM 608 O O . PRO A 1 83 ? -5.367 -13.364 22.412 1.00 93.62 83 PRO A O 1
ATOM 611 N N . VAL A 1 84 ? -7.506 -13.032 21.774 1.00 93.56 84 VAL A N 1
ATOM 612 C CA . VAL A 1 84 ? -7.887 -12.296 22.977 1.00 93.56 84 VAL A CA 1
ATOM 613 C C . VAL A 1 84 ? -7.763 -13.220 24.180 1.00 93.56 84 VAL A C 1
ATOM 615 O O . VAL A 1 84 ? -8.323 -14.314 24.195 1.00 93.56 84 VAL A O 1
ATOM 618 N N . ASN A 1 85 ? -7.033 -12.777 25.202 1.00 92.25 85 ASN A N 1
ATOM 619 C CA . ASN A 1 85 ? -6.949 -13.507 26.457 1.00 92.25 85 ASN A CA 1
ATOM 620 C C . ASN A 1 85 ? -8.109 -13.072 27.373 1.00 92.25 85 ASN A C 1
ATOM 622 O O . ASN A 1 85 ? -8.095 -11.926 27.829 1.00 92.25 85 ASN A O 1
ATOM 626 N N . PRO A 1 86 ? -9.074 -13.955 27.696 1.00 90.88 86 PRO A N 1
ATOM 627 C CA . PRO A 1 86 ? -10.211 -13.605 28.548 1.00 90.88 86 PRO A CA 1
ATOM 628 C C . PRO A 1 86 ? -9.794 -13.194 29.968 1.00 90.88 86 PRO A C 1
ATOM 630 O O . PRO A 1 86 ? -10.469 -12.382 30.592 1.00 90.88 86 PRO A O 1
ATOM 633 N N . GLY A 1 87 ? -8.648 -13.675 30.465 1.00 93.56 87 GLY A N 1
ATOM 634 C CA . GLY A 1 87 ? -8.091 -13.264 31.759 1.00 93.56 87 GLY A CA 1
ATOM 635 C C . GLY A 1 87 ? -7.537 -11.834 31.779 1.00 93.56 87 GLY A C 1
ATOM 636 O O . GLY A 1 87 ? -7.213 -11.323 32.846 1.00 93.56 87 GLY A O 1
ATOM 637 N N . LYS A 1 88 ? -7.423 -11.180 30.614 1.00 92.62 88 LYS A N 1
ATOM 638 C CA . LYS A 1 88 ? -7.042 -9.763 30.468 1.00 92.62 88 LYS A CA 1
ATOM 639 C C . LYS A 1 88 ? -8.219 -8.878 30.045 1.00 92.62 88 LYS A C 1
ATOM 641 O O . LYS A 1 88 ? -8.019 -7.794 29.493 1.00 92.62 88 LYS A O 1
ATOM 646 N N . CYS A 1 89 ? -9.435 -9.360 30.262 1.00 95.06 89 CYS A N 1
ATOM 647 C CA . CYS A 1 89 ? -10.652 -8.603 30.047 1.00 95.06 89 CYS A CA 1
ATOM 648 C C . CYS A 1 89 ? -11.185 -8.088 31.380 1.00 95.06 89 CYS A C 1
ATOM 650 O O . CYS A 1 89 ? -11.267 -8.834 32.354 1.00 95.06 89 CYS A O 1
ATOM 652 N N . THR A 1 90 ? -11.596 -6.826 31.402 1.00 95.94 90 THR A N 1
ATOM 653 C CA . THR A 1 90 ? -12.221 -6.201 32.564 1.00 95.94 90 THR A CA 1
ATOM 654 C C . THR A 1 90 ? -13.630 -5.776 32.193 1.00 95.94 90 THR A C 1
ATOM 656 O O . THR A 1 90 ? -13.841 -5.066 31.209 1.00 95.94 90 THR A O 1
ATOM 659 N N . GLN A 1 91 ? -14.606 -6.188 32.997 1.00 95.88 91 GLN A N 1
ATOM 660 C CA . GLN A 1 91 ? -15.963 -5.676 32.886 1.00 95.88 91 GLN A CA 1
ATOM 661 C C . GLN A 1 91 ? -16.029 -4.296 33.544 1.00 95.88 91 GLN A C 1
ATOM 663 O O . GLN A 1 91 ? -15.738 -4.146 34.730 1.00 95.88 91 GLN A O 1
ATOM 668 N N . LYS A 1 92 ? -16.411 -3.286 32.767 1.00 96.62 92 LYS A N 1
ATOM 669 C CA . LYS A 1 92 ? -16.669 -1.932 33.254 1.00 96.62 92 LYS A CA 1
ATOM 670 C C . LYS A 1 92 ? -18.156 -1.645 33.155 1.00 96.62 92 LYS A C 1
ATOM 672 O O . LYS A 1 92 ? -18.733 -1.725 32.073 1.00 96.62 92 LYS A O 1
ATOM 677 N N . CYS A 1 93 ? -18.757 -1.310 34.287 1.00 96.75 93 CYS A N 1
ATOM 678 C CA . CYS A 1 93 ? -20.153 -0.908 34.373 1.00 96.75 93 CYS A CA 1
ATOM 679 C C . CYS A 1 93 ? -20.251 0.581 34.674 1.00 96.75 93 CYS A C 1
ATOM 681 O O . CYS A 1 93 ? -19.437 1.129 35.421 1.00 96.75 93 CYS A O 1
ATOM 683 N N . GLU A 1 94 ? -21.249 1.225 34.089 1.00 96.25 94 GLU A N 1
ATOM 684 C CA . GLU A 1 94 ? -21.633 2.575 34.474 1.00 96.25 94 GLU A CA 1
ATOM 685 C C . GLU A 1 94 ? -22.320 2.565 35.849 1.00 96.25 94 GLU A C 1
ATOM 687 O O . GLU A 1 94 ? -22.826 1.522 36.284 1.00 96.25 94 GLU A O 1
ATOM 692 N N . PRO A 1 95 ? -22.351 3.706 36.560 1.00 96.44 95 PRO A N 1
ATOM 693 C CA . PRO A 1 95 ? -23.092 3.816 37.808 1.00 96.44 95 PRO A CA 1
ATOM 694 C C . PRO A 1 95 ? -24.572 3.433 37.633 1.00 96.44 95 PRO A C 1
ATOM 696 O O . PRO A 1 95 ? -25.190 3.799 36.628 1.00 96.44 95 PRO A O 1
ATOM 699 N N . PRO A 1 96 ? -25.173 2.723 38.604 1.00 95.50 96 PRO A N 1
ATOM 700 C CA . PRO A 1 96 ? -26.551 2.274 38.490 1.00 95.50 96 PRO A CA 1
ATOM 701 C C . PRO A 1 96 ? -27.517 3.459 38.530 1.00 95.50 96 PRO A C 1
ATOM 703 O O . PRO A 1 96 ? -27.394 4.374 39.347 1.00 95.50 96 PRO A O 1
ATOM 706 N N . ARG A 1 97 ? -28.526 3.419 37.662 1.00 96.25 97 ARG A N 1
ATOM 707 C CA . ARG A 1 97 ? -29.580 4.435 37.608 1.00 96.25 97 ARG A CA 1
ATOM 708 C C . ARG A 1 97 ? -30.727 4.014 38.518 1.00 96.25 97 ARG A C 1
ATOM 710 O O . ARG A 1 97 ? -31.584 3.235 38.107 1.00 96.25 97 ARG A O 1
ATOM 717 N N . CYS A 1 98 ? -30.728 4.513 39.750 1.00 96.75 98 CYS A N 1
ATOM 718 C CA . CYS A 1 98 ? -31.748 4.206 40.752 1.00 96.75 98 CYS A CA 1
ATOM 719 C C . CYS A 1 98 ? -32.538 5.449 41.168 1.00 96.75 98 CYS A C 1
ATOM 721 O O . CYS A 1 98 ? -31.996 6.552 41.213 1.00 96.75 98 CYS A O 1
ATOM 723 N N . ALA A 1 99 ? -33.805 5.251 41.521 1.00 95.44 99 ALA A N 1
ATOM 724 C CA . ALA A 1 99 ? -34.666 6.263 42.117 1.00 95.44 99 ALA A CA 1
ATOM 725 C C . ALA A 1 99 ? -35.336 5.706 43.379 1.00 95.44 99 ALA A C 1
ATOM 727 O O . ALA A 1 99 ? -35.735 4.540 43.424 1.00 95.44 99 ALA A O 1
ATOM 728 N N . VAL A 1 100 ? -35.467 6.547 44.404 1.00 95.25 100 VAL A N 1
ATOM 729 C CA . VAL A 1 100 ? -36.230 6.230 45.616 1.00 95.25 100 VAL A CA 1
ATOM 730 C C . VAL A 1 100 ? -37.648 6.752 45.430 1.00 95.25 100 VAL A C 1
ATOM 732 O O . VAL A 1 100 ? -37.850 7.942 45.208 1.00 95.25 100 VAL A O 1
ATOM 735 N N . ILE A 1 101 ? -38.627 5.858 45.514 1.00 91.81 101 ILE A N 1
ATOM 736 C CA . ILE A 1 101 ? -40.048 6.157 45.360 1.00 91.81 101 ILE A CA 1
ATOM 737 C C . ILE A 1 101 ? -40.709 5.985 46.726 1.00 91.81 101 ILE A C 1
ATOM 739 O O . ILE A 1 101 ? -40.792 4.874 47.255 1.00 91.81 101 ILE A O 1
ATOM 743 N N . CYS A 1 102 ? -41.166 7.090 47.308 1.00 88.31 102 CYS A N 1
ATOM 744 C CA . CYS A 1 102 ? -41.892 7.103 48.574 1.00 88.31 102 CYS A CA 1
ATOM 745 C C . CYS A 1 102 ? -43.403 7.216 48.323 1.00 88.31 102 CYS A C 1
ATOM 747 O O . CYS A 1 102 ? -43.809 7.910 47.392 1.00 88.31 102 CYS A O 1
ATOM 749 N N . PRO A 1 103 ? -44.249 6.556 49.130 1.00 86.06 103 PRO A N 1
ATOM 750 C CA . PRO A 1 103 ? -45.692 6.749 49.046 1.00 86.06 103 PRO A CA 1
ATOM 751 C C . PRO A 1 103 ? -46.069 8.190 49.426 1.00 86.06 103 PRO A C 1
ATOM 753 O O . PRO A 1 103 ? -45.537 8.743 50.381 1.00 86.06 103 PRO A O 1
ATOM 756 N N . GLU A 1 104 ? -47.012 8.786 48.693 1.00 78.69 104 GLU A N 1
ATOM 757 C CA . GLU A 1 104 ? -47.386 10.207 48.826 1.00 78.69 104 GLU A CA 1
ATOM 758 C C . GLU A 1 104 ? -48.099 10.547 50.144 1.00 78.69 104 GLU A C 1
ATOM 760 O O . GLU A 1 104 ? -48.144 11.705 50.554 1.00 78.69 104 GLU A O 1
ATOM 765 N N . LYS A 1 105 ? -48.667 9.550 50.833 1.00 74.06 105 LYS A N 1
ATOM 766 C CA . LYS A 1 105 ? -49.397 9.778 52.082 1.00 74.06 105 LYS A CA 1
ATOM 767 C C . LYS A 1 105 ? -48.429 9.833 53.263 1.00 74.06 105 LYS A C 1
ATOM 769 O O . LYS A 1 105 ? -47.909 8.803 53.687 1.00 74.06 105 LYS A O 1
ATOM 774 N N . HIS A 1 106 ? -48.235 11.035 53.807 1.00 64.50 106 HIS A N 1
ATOM 775 C CA . HIS A 1 106 ? -47.620 11.230 55.119 1.00 64.50 106 HIS A CA 1
ATOM 776 C C . HIS A 1 106 ? -48.492 10.538 56.173 1.00 64.50 106 HIS A C 1
ATOM 778 O O . HIS A 1 106 ? -49.703 10.753 56.224 1.00 64.50 106 HIS A O 1
ATOM 784 N N . CYS A 1 107 ? -47.900 9.657 56.975 1.00 65.62 107 CYS A N 1
ATOM 785 C CA . CYS A 1 107 ? -48.652 8.923 57.984 1.00 65.62 107 CYS A CA 1
ATOM 786 C C . CYS A 1 107 ? -48.817 9.769 59.239 1.00 65.62 107 CYS A C 1
ATOM 788 O O . CYS A 1 107 ? -47.874 9.951 60.006 1.00 65.62 107 CYS A O 1
ATOM 790 N N . GLU A 1 108 ? -50.031 10.254 59.459 1.00 63.19 108 GLU A N 1
ATOM 791 C CA . GLU A 1 108 ? -50.456 10.810 60.736 1.00 63.19 108 GLU A CA 1
ATOM 792 C C . GLU A 1 108 ? -50.979 9.661 61.612 1.00 63.19 108 GLU A C 1
ATOM 794 O O . GLU A 1 108 ? -52.033 9.084 61.348 1.00 63.19 108 GLU A O 1
ATOM 799 N N . GLY A 1 109 ? -50.214 9.286 62.643 1.00 58.25 109 GLY A N 1
ATOM 800 C CA . GLY A 1 109 ? -50.614 8.291 63.647 1.00 58.25 109 GLY A CA 1
ATOM 801 C C . GLY A 1 109 ? -49.863 6.952 63.584 1.00 58.25 109 GLY A C 1
ATOM 802 O O . GLY A 1 109 ? -49.354 6.546 62.542 1.00 58.25 109 GLY A O 1
ATOM 803 N N . ASN A 1 110 ? -49.792 6.279 64.743 1.00 56.06 110 ASN A N 1
ATOM 804 C CA . ASN A 1 110 ? -49.019 5.064 65.076 1.00 56.06 110 ASN A CA 1
ATOM 805 C C . ASN A 1 110 ? -49.413 3.785 64.295 1.00 56.06 110 ASN A C 1
ATOM 807 O O . ASN A 1 110 ? -49.631 2.722 64.877 1.00 56.06 110 ASN A O 1
ATOM 811 N N . THR A 1 111 ? -49.480 3.848 62.970 1.00 62.31 111 THR A N 1
ATOM 812 C CA . THR A 1 111 ? -49.747 2.702 62.091 1.00 62.31 111 THR A CA 1
ATOM 813 C C . THR A 1 111 ? -48.685 2.626 61.001 1.00 62.31 111 THR A C 1
ATOM 815 O O . THR A 1 111 ? -48.284 3.646 60.450 1.00 62.31 111 THR A O 1
ATOM 818 N N . LYS A 1 112 ? -48.190 1.406 60.730 1.00 65.31 112 LYS A N 1
ATOM 819 C CA . LYS A 1 112 ? -47.046 1.114 59.846 1.00 65.31 112 LYS A CA 1
ATOM 820 C C . LYS A 1 112 ? -47.143 1.867 58.516 1.00 65.31 112 LYS A C 1
ATOM 822 O O . LYS A 1 112 ? -47.874 1.460 57.617 1.00 65.31 112 LYS A O 1
ATOM 827 N N . CYS A 1 113 ? -46.365 2.939 58.403 1.00 67.44 113 CYS A N 1
ATOM 828 C CA . CYS A 1 113 ? -46.284 3.740 57.196 1.00 67.44 113 CYS A CA 1
ATOM 829 C C . CYS A 1 113 ? -45.630 2.943 56.061 1.00 67.44 113 CYS A C 1
ATOM 831 O O . CYS A 1 113 ? -44.683 2.180 56.296 1.00 67.44 113 CYS A O 1
ATOM 833 N N . GLY A 1 114 ? -46.138 3.108 54.834 1.00 72.56 114 GLY A N 1
ATOM 834 C CA . GLY A 1 114 ? -45.541 2.490 53.652 1.00 72.56 114 GLY A CA 1
ATOM 835 C C . GLY A 1 114 ? -44.084 2.934 53.515 1.00 72.56 114 GLY A C 1
ATOM 836 O O . GLY A 1 114 ? -43.789 4.123 53.539 1.00 72.56 114 GLY A O 1
ATOM 837 N N . GLN A 1 115 ? -43.161 1.981 53.420 1.00 81.50 115 GLN A N 1
ATOM 838 C CA . GLN A 1 115 ? -41.735 2.285 53.297 1.00 81.50 115 GLN A CA 1
ATOM 839 C C . GLN A 1 115 ? -41.422 2.790 51.883 1.00 81.50 115 GLN A C 1
ATOM 841 O O . GLN A 1 115 ? -41.990 2.286 50.908 1.00 81.50 115 GLN A O 1
ATOM 846 N N . CYS A 1 116 ? -40.501 3.750 51.765 1.00 87.56 116 CYS A N 1
ATOM 847 C CA . CYS A 1 116 ? -39.937 4.116 50.470 1.00 87.56 116 CYS A CA 1
ATOM 848 C C . CYS A 1 116 ? -39.261 2.896 49.833 1.00 87.56 116 CYS A C 1
ATOM 850 O O . CYS A 1 116 ? -38.609 2.107 50.520 1.00 87.56 116 CYS A O 1
ATOM 852 N N . LYS A 1 117 ? -39.409 2.741 48.519 1.00 91.56 117 LYS A N 1
ATOM 853 C CA . LYS A 1 117 ? -38.791 1.659 47.749 1.00 91.56 117 LYS A CA 1
ATOM 854 C C . LYS A 1 117 ? -37.766 2.233 46.789 1.00 91.56 117 LYS A C 1
ATOM 856 O O . LYS A 1 117 ? -38.053 3.193 46.083 1.00 91.56 117 LYS A O 1
ATOM 861 N N . THR A 1 118 ? -36.596 1.616 46.720 1.00 95.88 118 THR A N 1
ATOM 862 C CA . THR A 1 118 ? -35.605 1.932 45.690 1.00 95.88 118 THR A CA 1
ATOM 863 C C . THR A 1 118 ? -35.866 1.061 44.472 1.00 95.88 118 THR A C 1
ATOM 865 O O . THR A 1 118 ? -35.923 -0.162 44.589 1.00 95.88 118 THR A O 1
ATOM 868 N N . VAL A 1 119 ? -36.020 1.684 43.308 1.00 95.69 119 VAL A N 1
ATOM 869 C CA . VAL A 1 119 ? -36.142 0.996 42.020 1.00 95.69 119 VAL A CA 1
ATOM 870 C C . VAL A 1 119 ? -34.945 1.389 41.170 1.00 95.69 119 VAL A C 1
ATOM 872 O O . VAL A 1 119 ? -34.657 2.573 41.003 1.00 95.69 119 VAL A O 1
ATOM 875 N N . CYS A 1 120 ? -34.237 0.394 40.652 1.00 97.00 120 CYS A N 1
ATOM 876 C CA . CYS A 1 120 ? -33.101 0.590 39.763 1.00 97.00 120 CYS A CA 1
ATOM 877 C C . CYS A 1 120 ? -33.455 0.116 38.356 1.00 97.00 120 CYS A C 1
ATOM 879 O O . CYS A 1 120 ? -34.169 -0.874 38.197 1.00 97.00 120 CYS A O 1
ATOM 881 N N . GLY A 1 121 ? -32.961 0.831 37.348 1.00 94.94 121 GLY A N 1
ATOM 882 C CA . GLY A 1 121 ? -32.989 0.374 35.962 1.00 94.94 121 GLY A CA 1
ATOM 883 C C . GLY A 1 121 ? -31.955 -0.722 35.698 1.00 94.94 121 GLY A C 1
ATOM 884 O O . GLY A 1 121 ? -31.151 -1.066 36.567 1.00 94.94 121 GLY A O 1
ATOM 885 N N . GLU A 1 122 ? -31.963 -1.253 34.478 1.00 96.88 122 GLU A N 1
ATOM 886 C CA . GLU A 1 122 ? -30.983 -2.248 34.043 1.00 96.88 122 GLU A CA 1
ATOM 887 C C . GLU A 1 122 ? -29.551 -1.679 34.063 1.00 96.88 122 GLU A C 1
ATOM 889 O O . GLU A 1 122 ? -29.338 -0.515 33.698 1.00 96.88 122 GLU A O 1
ATOM 894 N N . PRO A 1 123 ? -28.553 -2.472 34.491 1.00 95.62 123 PRO A N 1
ATOM 895 C CA . PRO A 1 123 ? -27.167 -2.033 34.496 1.00 95.62 123 PRO A CA 1
ATOM 896 C C . PRO A 1 123 ? -26.598 -1.994 33.074 1.00 95.62 123 PRO A C 1
ATOM 898 O O . PRO A 1 123 ? -26.778 -2.924 32.289 1.00 95.62 123 PRO A O 1
ATOM 901 N N . VAL A 1 124 ? -25.835 -0.945 32.766 1.00 96.88 124 VAL A N 1
ATOM 902 C CA . VAL A 1 124 ? -25.106 -0.820 31.498 1.00 96.88 124 VAL A CA 1
ATOM 903 C C . VAL A 1 124 ? -23.647 -1.195 31.739 1.00 96.88 124 VAL A C 1
ATOM 905 O O . VAL A 1 124 ? -22.902 -0.467 32.396 1.00 96.88 124 VAL A O 1
ATOM 908 N N . CYS A 1 125 ? -23.238 -2.352 31.220 1.00 96.38 125 CYS A N 1
ATOM 909 C CA . CYS A 1 125 ? -21.880 -2.872 31.352 1.00 96.38 125 CYS A CA 1
ATOM 910 C C . CYS A 1 125 ? -21.278 -3.204 29.988 1.00 96.38 125 CYS A C 1
ATOM 912 O O . CYS A 1 125 ? -21.965 -3.694 29.094 1.00 96.38 125 CYS A O 1
ATOM 914 N N . ARG A 1 126 ? -19.967 -2.998 29.856 1.00 96.62 126 ARG A N 1
ATOM 915 C CA . ARG A 1 126 ? -19.171 -3.400 28.692 1.00 96.62 126 ARG A CA 1
ATOM 916 C C . ARG A 1 126 ? -17.934 -4.176 29.126 1.00 96.62 126 ARG A C 1
ATOM 918 O O . ARG A 1 126 ? -17.388 -3.939 30.202 1.00 96.62 126 ARG A O 1
ATOM 925 N N . VAL A 1 127 ? -17.484 -5.094 28.280 1.00 96.00 127 VAL A N 1
ATOM 926 C CA . VAL A 1 127 ? -16.242 -5.841 28.497 1.00 96.00 127 VAL A CA 1
ATOM 927 C C . VAL A 1 127 ? -15.142 -5.192 27.671 1.00 96.00 127 VAL A C 1
ATOM 929 O O . VAL A 1 127 ? -15.257 -5.081 26.453 1.00 96.00 127 VAL A O 1
ATOM 932 N N . GLU A 1 128 ? -14.077 -4.757 28.334 1.00 94.75 128 GLU A N 1
ATOM 933 C CA . GLU A 1 128 ? -12.890 -4.206 27.687 1.00 94.75 128 GLU A CA 1
ATOM 934 C C . GLU A 1 128 ? -11.740 -5.202 27.817 1.00 94.75 128 GLU A C 1
ATOM 936 O O . GLU A 1 128 ? -11.298 -5.509 28.922 1.00 94.75 128 GLU A O 1
ATOM 941 N N . CYS A 1 129 ? -11.249 -5.704 26.688 1.00 94.56 129 CYS A N 1
ATOM 942 C CA . CYS A 1 129 ? -10.138 -6.648 26.641 1.00 94.56 129 CYS A CA 1
ATOM 943 C C . CYS A 1 129 ? -8.893 -5.986 26.064 1.00 94.56 129 CYS A C 1
ATOM 945 O O . CYS A 1 129 ? -8.973 -5.341 25.015 1.00 94.56 129 CYS A O 1
ATOM 947 N N . GLN A 1 130 ? -7.733 -6.213 26.684 1.00 93.56 130 GLN A N 1
ATOM 948 C CA . GLN A 1 130 ? -6.465 -5.800 26.090 1.00 93.56 130 GLN A CA 1
ATOM 949 C C . GLN A 1 130 ? -6.232 -6.556 24.773 1.00 93.56 130 GLN A C 1
ATOM 951 O O . GLN A 1 130 ? -6.226 -7.788 24.751 1.00 93.56 130 GLN A O 1
ATOM 956 N N . GLN A 1 131 ? -6.016 -5.810 23.692 1.00 91.25 131 GLN A N 1
ATOM 957 C CA . GLN A 1 131 ? -5.680 -6.351 22.377 1.00 91.25 131 GLN A CA 1
ATOM 958 C C . GLN A 1 131 ? -4.180 -6.201 22.127 1.00 91.25 131 GLN A C 1
ATOM 960 O O . GLN A 1 131 ? -3.589 -5.183 22.487 1.00 91.25 131 GLN A O 1
ATOM 965 N N . ASP A 1 132 ? -3.575 -7.208 21.503 1.00 93.31 132 ASP A N 1
ATOM 966 C CA . ASP A 1 132 ? -2.205 -7.140 20.991 1.00 93.31 132 ASP A CA 1
ATOM 967 C C . ASP A 1 132 ? -2.260 -7.339 19.478 1.00 93.31 132 ASP A C 1
ATOM 969 O O . ASP A 1 132 ? -2.244 -8.468 18.978 1.00 93.31 132 ASP A O 1
ATOM 973 N N . CYS A 1 133 ? -2.437 -6.222 18.776 1.00 95.12 133 CYS A N 1
ATOM 974 C CA . CYS A 1 133 ? -2.543 -6.163 17.330 1.00 95.12 133 CYS A CA 1
ATOM 975 C C . CYS A 1 133 ? -1.385 -5.355 16.760 1.00 95.12 133 CYS A C 1
ATOM 977 O O . CYS A 1 133 ? -1.040 -4.296 17.284 1.00 95.12 133 CYS A O 1
ATOM 979 N N . GLN A 1 134 ? -0.835 -5.822 15.647 1.00 96.62 134 GLN A N 1
ATOM 980 C CA . GLN A 1 134 ? 0.157 -5.091 14.877 1.00 96.62 134 GLN A CA 1
ATOM 981 C C . GLN A 1 134 ? -0.289 -4.992 13.428 1.00 96.62 134 GLN A C 1
ATOM 983 O O . GLN A 1 134 ? -0.788 -5.952 12.839 1.00 96.62 134 GLN A O 1
ATOM 988 N N . THR A 1 135 ? -0.083 -3.815 12.853 1.00 97.75 135 THR A N 1
ATOM 989 C CA . THR A 1 135 ? -0.285 -3.577 11.430 1.00 97.75 135 THR A CA 1
ATOM 990 C C . THR A 1 135 ? 1.073 -3.472 10.775 1.00 97.75 135 THR A C 1
ATOM 992 O O . THR A 1 135 ? 1.899 -2.666 11.194 1.00 97.75 135 THR A O 1
ATOM 995 N N . ASN A 1 136 ? 1.283 -4.273 9.739 1.00 97.06 136 ASN A N 1
ATOM 996 C CA . ASN A 1 136 ? 2.475 -4.212 8.912 1.00 97.06 136 ASN A CA 1
ATOM 997 C C . ASN A 1 136 ? 2.059 -3.989 7.461 1.00 97.06 136 ASN A C 1
ATOM 999 O O . ASN A 1 136 ? 1.102 -4.595 6.972 1.00 97.06 136 ASN A O 1
ATOM 1003 N N . CYS A 1 137 ? 2.784 -3.114 6.778 1.00 98.06 137 CYS A N 1
ATOM 1004 C CA . CYS A 1 137 ? 2.598 -2.836 5.363 1.00 98.06 137 CYS A CA 1
ATOM 1005 C C . CYS A 1 137 ? 3.836 -3.288 4.594 1.00 98.06 137 CYS A C 1
ATOM 1007 O O . CYS A 1 137 ? 4.951 -3.193 5.101 1.00 98.06 137 CYS A O 1
ATOM 1009 N N . ALA A 1 138 ? 3.629 -3.794 3.383 1.00 97.31 138 ALA A N 1
ATOM 1010 C CA . ALA A 1 138 ? 4.718 -4.025 2.444 1.00 97.31 138 ALA A CA 1
ATOM 1011 C C . ALA A 1 138 ? 5.280 -2.690 1.929 1.00 97.31 138 ALA A C 1
ATOM 1013 O O . ALA A 1 138 ? 4.621 -1.654 2.025 1.00 97.31 138 ALA A O 1
ATOM 1014 N N . ASP A 1 139 ? 6.461 -2.728 1.315 1.00 96.12 139 ASP A N 1
ATOM 1015 C CA . ASP A 1 139 ? 6.988 -1.562 0.613 1.00 96.12 139 ASP A CA 1
ATOM 1016 C C . ASP A 1 139 ? 6.125 -1.230 -0.615 1.00 96.12 139 ASP A C 1
ATOM 1018 O O . ASP A 1 139 ? 5.684 -2.142 -1.334 1.00 96.12 139 ASP A O 1
ATOM 1022 N N . PRO A 1 140 ? 5.878 0.062 -0.890 1.00 96.56 140 PRO A N 1
ATOM 1023 C CA . PRO A 1 140 ? 5.167 0.467 -2.089 1.00 96.56 140 PRO A CA 1
ATOM 1024 C C . PRO A 1 140 ? 5.979 0.101 -3.334 1.00 96.56 140 PRO A C 1
ATOM 1026 O O . PRO A 1 140 ? 7.210 0.170 -3.355 1.00 96.56 140 PRO A O 1
ATOM 1029 N N . LYS A 1 141 ? 5.280 -0.287 -4.401 1.00 96.75 141 LYS A N 1
ATOM 1030 C CA . LYS A 1 141 ? 5.901 -0.479 -5.714 1.00 96.75 141 LYS A CA 1
ATOM 1031 C C . LYS A 1 141 ? 5.859 0.846 -6.455 1.00 96.75 141 LYS A C 1
ATOM 1033 O O . LYS A 1 141 ? 4.773 1.354 -6.716 1.00 96.75 141 LYS A O 1
ATOM 1038 N N . CYS A 1 142 ? 7.031 1.398 -6.737 1.00 96.38 142 CYS A N 1
ATOM 1039 C CA . CYS A 1 142 ? 7.180 2.679 -7.407 1.00 96.38 142 CYS A CA 1
ATOM 1040 C C . CYS A 1 142 ? 7.860 2.497 -8.753 1.00 96.38 142 CYS A C 1
ATOM 1042 O O . CYS A 1 142 ? 8.883 1.818 -8.833 1.00 96.38 142 CYS A O 1
ATOM 1044 N N . ASP A 1 143 ? 7.312 3.160 -9.761 1.00 95.62 143 ASP A N 1
ATOM 1045 C CA . ASP A 1 143 ? 7.978 3.408 -11.032 1.00 95.62 143 ASP A CA 1
ATOM 1046 C C . ASP A 1 143 ? 8.445 4.864 -11.081 1.00 95.62 143 ASP A C 1
ATOM 1048 O O . ASP A 1 143 ? 7.983 5.708 -10.312 1.00 95.62 143 ASP A O 1
ATOM 1052 N N . TRP A 1 144 ? 9.374 5.175 -11.979 1.00 93.00 144 TRP A N 1
ATOM 1053 C CA . TRP A 1 144 ? 9.880 6.534 -12.154 1.00 93.00 144 TRP A CA 1
ATOM 1054 C C . TRP A 1 144 ? 9.292 7.147 -13.413 1.00 93.00 144 TRP A C 1
ATOM 1056 O O . TRP A 1 144 ? 9.407 6.586 -14.503 1.00 93.00 144 TRP A O 1
ATOM 1066 N N . LYS A 1 145 ? 8.676 8.318 -13.269 1.00 92.12 145 LYS A N 1
ATOM 1067 C CA . LYS A 1 145 ? 8.231 9.120 -14.403 1.00 92.12 145 LYS A CA 1
ATOM 1068 C C . LYS A 1 145 ? 9.244 10.233 -14.630 1.00 92.12 145 LYS A C 1
ATOM 1070 O O . LYS A 1 145 ? 9.268 11.210 -13.884 1.00 92.12 145 LYS A O 1
ATOM 1075 N N . CYS A 1 146 ? 10.080 10.059 -15.645 1.00 89.50 146 CYS A N 1
ATOM 1076 C CA . CYS A 1 146 ? 11.102 11.026 -16.026 1.00 89.50 146 CYS A CA 1
ATOM 1077 C C . CYS A 1 146 ? 10.580 11.980 -17.100 1.00 89.50 146 CYS A C 1
ATOM 1079 O O . CYS A 1 146 ? 9.756 11.597 -17.936 1.00 89.50 146 CYS A O 1
ATOM 1081 N N . GLN A 1 147 ? 11.020 13.236 -17.044 1.00 85.69 147 GLN A N 1
ATOM 1082 C CA . GLN A 1 147 ? 10.718 14.236 -18.064 1.00 85.69 147 GLN A CA 1
ATOM 1083 C C . GLN A 1 147 ? 12.008 14.906 -18.557 1.00 85.69 147 GLN A C 1
ATOM 1085 O O . GLN A 1 147 ? 12.862 15.260 -17.730 1.00 85.69 147 GLN A O 1
ATOM 1090 N N . PRO A 1 148 ? 12.140 15.130 -19.880 1.00 80.81 148 PRO A N 1
ATOM 1091 C CA . PRO A 1 148 ? 13.230 15.917 -20.437 1.00 80.81 148 PRO A CA 1
ATOM 1092 C C . PRO A 1 148 ? 13.217 17.322 -19.846 1.00 80.81 148 PRO A C 1
ATOM 1094 O O . PRO A 1 148 ? 12.169 17.963 -19.732 1.00 80.81 148 PRO A O 1
ATOM 1097 N N . THR A 1 149 ? 14.391 17.822 -19.481 1.00 78.19 149 THR A N 1
ATOM 1098 C CA . THR A 1 149 ? 14.526 19.197 -19.001 1.00 78.19 149 THR A CA 1
ATOM 1099 C C . THR A 1 149 ? 14.915 20.116 -20.151 1.00 78.19 149 THR A C 1
ATOM 1101 O O . THR A 1 149 ? 15.452 19.685 -21.167 1.00 78.19 149 THR A O 1
ATOM 1104 N N . THR A 1 150 ? 14.715 21.423 -19.985 1.00 76.19 150 THR A N 1
ATOM 1105 C CA . THR A 1 150 ? 15.201 22.424 -20.952 1.00 76.19 150 THR A CA 1
ATOM 1106 C C . THR A 1 150 ? 16.719 22.375 -21.146 1.00 76.19 150 THR A C 1
ATOM 1108 O O . THR A 1 150 ? 17.219 22.792 -22.186 1.00 76.19 150 THR A O 1
ATOM 1111 N N . GLN A 1 151 ? 17.445 21.849 -20.157 1.00 72.69 151 GLN A N 1
ATOM 1112 C CA . GLN A 1 151 ? 18.895 21.669 -20.186 1.00 72.69 151 GLN A CA 1
ATOM 1113 C C . GLN A 1 151 ? 19.311 20.383 -20.908 1.00 72.69 151 GLN A C 1
ATOM 1115 O O . GLN A 1 151 ? 20.472 20.262 -21.293 1.00 72.69 151 GLN A O 1
ATOM 1120 N N . CYS A 1 152 ? 18.382 19.446 -21.119 1.00 73.25 152 CYS A N 1
ATOM 1121 C CA . CYS A 1 152 ? 18.628 18.271 -21.933 1.00 73.25 152 CYS A CA 1
ATOM 1122 C C . CYS A 1 152 ? 17.400 17.848 -22.750 1.00 73.25 152 CYS A C 1
ATOM 1124 O O . CYS A 1 152 ? 16.588 17.040 -22.288 1.00 73.25 152 CYS A O 1
ATOM 1126 N N . PRO A 1 153 ? 17.259 18.400 -23.967 1.00 74.62 153 PRO A N 1
ATOM 1127 C CA . PRO A 1 153 ? 16.269 17.933 -24.923 1.00 74.62 153 PRO A CA 1
ATOM 1128 C C . PRO A 1 153 ? 16.671 16.578 -25.522 1.00 74.62 153 PRO A C 1
ATOM 1130 O O . PRO A 1 153 ? 17.851 16.233 -25.591 1.00 74.62 153 PRO A O 1
ATOM 1133 N N . GLU A 1 154 ? 15.676 15.838 -26.010 1.00 76.75 154 GLU A N 1
ATOM 1134 C CA . GLU A 1 154 ? 15.872 14.557 -26.692 1.00 76.75 154 GLU A CA 1
ATOM 1135 C C . GLU A 1 154 ? 16.830 14.698 -27.897 1.00 76.75 154 GLU A C 1
ATOM 1137 O O . GLU A 1 154 ? 16.665 15.617 -28.715 1.00 76.75 154 GLU A O 1
ATOM 1142 N N . PRO A 1 155 ? 17.845 13.820 -28.029 1.00 78.06 155 PRO A N 1
ATOM 1143 C CA . PRO A 1 155 ? 18.830 13.934 -29.093 1.00 78.06 155 PRO A CA 1
ATOM 1144 C C . PRO A 1 155 ? 18.218 13.574 -30.446 1.00 78.06 155 PRO A C 1
ATOM 1146 O O . PRO A 1 155 ? 17.537 12.564 -30.611 1.00 78.06 155 PRO A O 1
ATOM 1149 N N . LYS A 1 156 ? 18.532 14.372 -31.466 1.00 83.19 156 LYS A N 1
ATOM 1150 C CA . LYS A 1 156 ? 18.121 14.072 -32.841 1.00 83.19 156 LYS A CA 1
ATOM 1151 C C . LYS A 1 156 ? 19.085 13.066 -33.456 1.00 83.19 156 LYS A C 1
ATOM 1153 O O . LYS A 1 156 ? 20.260 13.380 -33.649 1.00 83.19 156 LYS A O 1
ATOM 1158 N N . CYS A 1 157 ? 18.584 11.877 -33.772 1.00 87.38 157 CYS A N 1
ATOM 1159 C CA . CYS A 1 157 ? 19.339 10.823 -34.439 1.00 87.38 157 CYS A CA 1
ATOM 1160 C C . CYS A 1 157 ? 18.970 10.729 -35.916 1.00 87.38 157 CYS A C 1
ATOM 1162 O O . CYS A 1 157 ? 17.797 10.670 -36.274 1.00 87.38 157 CYS A O 1
ATOM 1164 N N . GLU A 1 158 ? 19.984 10.677 -36.774 1.00 88.62 158 GLU A N 1
ATOM 1165 C CA . GLU A 1 158 ? 19.815 10.543 -38.217 1.00 88.62 158 GLU A CA 1
ATOM 1166 C C . GLU A 1 158 ? 20.623 9.357 -38.736 1.00 88.62 158 GLU A C 1
ATOM 1168 O O . GLU A 1 158 ? 21.763 9.126 -38.320 1.00 88.62 158 GLU A O 1
ATOM 1173 N N . LEU A 1 159 ? 20.043 8.614 -39.677 1.00 88.44 159 LEU A N 1
ATOM 1174 C CA . LEU A 1 159 ? 20.733 7.524 -40.347 1.00 88.44 159 LEU A CA 1
ATOM 1175 C C . LEU A 1 159 ? 21.674 8.105 -41.412 1.00 88.44 159 LEU A C 1
ATOM 1177 O O . LEU A 1 159 ? 21.241 8.766 -42.356 1.00 88.44 159 LEU A O 1
ATOM 1181 N N . ARG A 1 160 ? 22.978 7.870 -41.262 1.00 86.25 160 ARG A N 1
ATOM 1182 C CA . ARG A 1 160 ? 24.010 8.324 -42.197 1.00 86.25 160 ARG A CA 1
ATOM 1183 C C . ARG A 1 160 ? 24.660 7.115 -42.856 1.00 86.25 160 ARG A C 1
ATOM 1185 O O . ARG A 1 160 ? 25.328 6.322 -42.199 1.00 86.25 160 ARG A O 1
ATOM 1192 N N . CYS A 1 161 ? 24.444 6.980 -44.160 1.00 87.25 161 CYS A N 1
ATOM 1193 C CA . CYS A 1 161 ? 25.014 5.913 -44.973 1.00 87.25 161 CYS A CA 1
ATOM 1194 C C . CYS A 1 161 ? 26.326 6.363 -45.608 1.00 87.25 161 CYS A C 1
ATOM 1196 O O . CYS A 1 161 ? 26.381 7.413 -46.246 1.00 87.25 161 CYS A O 1
ATOM 1198 N N . GLY A 1 162 ? 27.383 5.578 -45.406 1.00 79.56 162 GLY A N 1
ATOM 1199 C CA . GLY A 1 162 ? 28.662 5.794 -46.068 1.00 79.56 162 GLY A CA 1
ATOM 1200 C C . GLY A 1 162 ? 28.602 5.381 -47.536 1.00 79.56 162 GLY A C 1
ATOM 1201 O O . GLY A 1 162 ? 27.904 4.433 -47.900 1.00 79.56 162 GLY A O 1
ATOM 1202 N N . THR A 1 163 ? 29.365 6.075 -48.378 1.00 76.44 163 THR A N 1
ATOM 1203 C CA . THR A 1 163 ? 29.594 5.656 -49.763 1.00 76.44 163 THR A CA 1
ATOM 1204 C C . THR A 1 163 ? 30.386 4.344 -49.758 1.00 76.44 163 THR A C 1
ATOM 1206 O O . THR A 1 163 ? 31.430 4.292 -49.099 1.00 76.44 163 THR A O 1
ATOM 1209 N N . PRO A 1 164 ? 29.935 3.288 -50.460 1.00 71.94 164 PRO A N 1
ATOM 1210 C CA . PRO A 1 164 ? 30.676 2.035 -50.523 1.00 71.94 164 PRO A CA 1
ATOM 1211 C C . PRO A 1 164 ? 32.032 2.281 -51.202 1.00 71.94 164 PRO A C 1
ATOM 1213 O O . PRO A 1 164 ? 32.104 2.664 -52.369 1.00 71.94 164 PRO A O 1
ATOM 1216 N N . GLN A 1 165 ? 33.121 2.123 -50.448 1.00 69.25 165 GLN A N 1
ATOM 1217 C CA . GLN A 1 165 ? 34.479 2.319 -50.952 1.00 69.25 165 GLN A CA 1
ATOM 1218 C C . GLN A 1 165 ? 34.919 1.099 -51.766 1.00 69.25 165 GLN A C 1
ATOM 1220 O O . GLN A 1 165 ? 34.737 -0.035 -51.334 1.00 69.25 165 GLN A O 1
ATOM 1225 N N . GLY A 1 166 ? 35.517 1.330 -52.938 1.00 64.19 166 GLY A N 1
ATOM 1226 C CA . GLY A 1 166 ? 36.014 0.255 -53.807 1.00 64.19 166 GLY A CA 1
ATOM 1227 C C . GLY A 1 166 ? 34.946 -0.418 -54.673 1.00 64.19 166 GLY A C 1
ATOM 1228 O O . GLY A 1 166 ? 35.271 -1.303 -55.459 1.00 64.19 166 GLY A O 1
ATOM 1229 N N . CYS A 1 167 ? 33.693 0.026 -54.588 1.00 63.16 167 CYS A N 1
ATOM 1230 C CA . CYS A 1 167 ? 32.684 -0.296 -55.586 1.00 63.16 167 CYS A CA 1
ATOM 1231 C C . CYS A 1 167 ? 32.812 0.708 -56.726 1.00 63.16 167 CYS A C 1
ATOM 1233 O O . CYS A 1 167 ? 33.069 1.888 -56.478 1.00 63.16 167 CYS A O 1
ATOM 1235 N N . LEU A 1 168 ? 32.684 0.237 -57.969 1.00 64.62 168 LEU A N 1
ATOM 1236 C CA . LEU A 1 168 ? 32.679 1.100 -59.146 1.00 64.62 168 LEU A CA 1
ATOM 1237 C C . LEU A 1 168 ? 31.65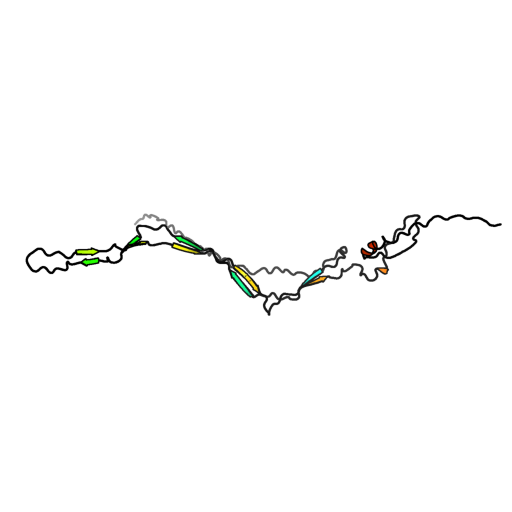9 2.212 -58.892 1.00 64.62 168 LEU A C 1
ATOM 1239 O O . LEU A 1 168 ? 30.460 1.948 -58.797 1.00 64.62 168 LEU A O 1
ATOM 1243 N N . ALA A 1 169 ? 32.145 3.440 -58.694 1.00 57.69 169 ALA A N 1
ATOM 1244 C CA . ALA A 1 169 ? 31.273 4.593 -58.613 1.00 57.69 169 ALA A CA 1
ATOM 1245 C C . ALA A 1 169 ? 30.409 4.570 -59.875 1.00 57.69 169 ALA A C 1
ATOM 1247 O O . ALA A 1 169 ? 30.925 4.332 -60.966 1.00 57.69 169 ALA A O 1
ATOM 1248 N N . ALA A 1 170 ? 29.108 4.815 -59.736 1.00 57.31 170 ALA A N 1
ATOM 1249 C CA . ALA A 1 170 ? 28.172 4.927 -60.854 1.00 57.31 170 ALA A CA 1
ATOM 1250 C C . ALA A 1 170 ? 28.449 6.164 -61.741 1.00 57.31 170 ALA A C 1
ATOM 1252 O O . ALA A 1 170 ? 27.538 6.760 -62.303 1.00 57.31 170 ALA A O 1
ATOM 1253 N N . THR A 1 171 ? 29.706 6.585 -61.850 1.00 55.31 171 THR A N 1
ATOM 1254 C CA . THR A 1 171 ? 30.202 7.398 -62.945 1.00 55.31 171 THR A CA 1
ATOM 1255 C C . THR A 1 171 ? 30.345 6.465 -64.142 1.00 55.31 171 THR A C 1
ATOM 1257 O O . THR A 1 171 ? 31.286 5.681 -64.233 1.00 55.31 171 THR A O 1
ATOM 1260 N N . ASP A 1 172 ? 29.334 6.541 -65.004 1.00 52.19 172 ASP A N 1
ATOM 1261 C CA . ASP A 1 172 ? 29.199 5.887 -66.304 1.00 52.19 172 ASP A CA 1
ATOM 1262 C C . ASP A 1 172 ? 28.812 4.398 -66.295 1.00 52.19 172 ASP A C 1
ATOM 1264 O O . ASP A 1 172 ? 29.485 3.535 -66.862 1.00 52.19 172 ASP A O 1
ATOM 1268 N N . LEU A 1 173 ? 27.585 4.118 -65.828 1.00 56.12 173 LEU A N 1
ATOM 1269 C CA . LEU A 1 173 ? 26.819 2.928 -66.258 1.00 56.12 173 LEU A CA 1
ATOM 1270 C C . LEU A 1 173 ? 26.663 2.840 -67.797 1.00 56.12 173 LEU A C 1
ATOM 1272 O O . LEU A 1 173 ? 26.269 1.805 -68.329 1.00 56.12 173 LEU A O 1
ATOM 1276 N N . SER A 1 174 ? 27.023 3.903 -68.519 1.00 54.97 174 SER A N 1
ATOM 1277 C CA . SER A 1 174 ? 27.080 3.997 -69.979 1.00 54.97 174 SER A CA 1
ATOM 1278 C C . SER A 1 174 ? 28.100 3.052 -70.637 1.00 54.97 174 SER A C 1
ATOM 1280 O O . SER A 1 174 ? 28.020 2.838 -71.845 1.00 54.97 174 SER A O 1
ATOM 1282 N N . GLY A 1 175 ? 29.061 2.486 -69.889 1.00 53.06 175 GLY A N 1
ATOM 1283 C CA . GLY A 1 175 ? 30.186 1.733 -70.468 1.00 53.06 175 GLY A CA 1
ATOM 1284 C C . GLY A 1 175 ? 30.171 0.209 -70.300 1.00 53.06 175 GLY A C 1
ATOM 1285 O O . GLY A 1 175 ? 30.903 -0.482 -71.006 1.00 53.06 175 GLY A O 1
ATOM 1286 N N . GLN A 1 176 ? 29.364 -0.344 -69.393 1.00 55.88 176 GLN A N 1
ATOM 1287 C CA . GLN A 1 176 ? 29.368 -1.783 -69.083 1.00 55.88 176 GLN A CA 1
ATOM 1288 C C . GLN A 1 176 ? 27.996 -2.407 -69.322 1.00 55.88 176 GLN A C 1
ATOM 1290 O O . GLN A 1 176 ? 27.388 -3.018 -68.448 1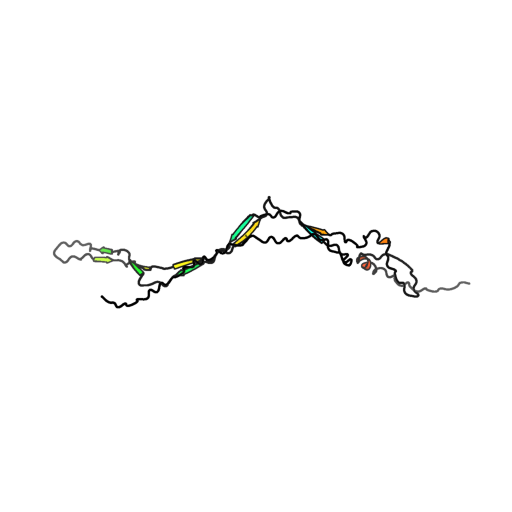.00 55.88 176 GLN A O 1
ATOM 1295 N N . SER A 1 177 ? 27.513 -2.295 -70.558 1.00 56.59 177 SER A N 1
ATOM 1296 C CA . SER A 1 177 ? 26.526 -3.261 -71.035 1.00 56.59 177 SER A CA 1
ATOM 1297 C C . SER A 1 177 ? 27.210 -4.626 -71.091 1.00 56.59 177 SER A C 1
ATOM 1299 O O . SER A 1 177 ? 28.120 -4.837 -71.896 1.00 56.59 177 SER A O 1
ATOM 1301 N N . GLY A 1 178 ? 26.810 -5.547 -70.209 1.00 61.16 178 GLY A N 1
ATOM 1302 C CA . GLY A 1 178 ? 27.237 -6.942 -70.282 1.00 61.16 178 GLY A CA 1
ATOM 1303 C C . GLY A 1 178 ? 27.041 -7.470 -71.705 1.00 61.16 178 GLY A C 1
ATOM 1304 O O . GLY A 1 178 ? 26.066 -7.125 -72.373 1.00 61.16 178 GLY A O 1
ATOM 1305 N N . LYS A 1 179 ? 27.992 -8.265 -72.208 1.00 67.56 179 LYS A N 1
ATOM 1306 C CA . LYS A 1 179 ? 27.930 -8.807 -73.570 1.00 67.56 179 LYS A CA 1
ATOM 1307 C C . LYS A 1 179 ? 26.656 -9.646 -73.715 1.00 67.56 179 LYS A C 1
ATOM 1309 O O . LYS A 1 179 ? 26.604 -10.777 -73.236 1.00 67.56 179 LYS A O 1
ATOM 1314 N N . LEU A 1 180 ? 25.639 -9.086 -74.366 1.00 70.62 180 LEU A N 1
ATOM 1315 C CA . LEU A 1 180 ? 24.386 -9.786 -74.612 1.00 70.62 180 LEU A CA 1
ATOM 1316 C C . LEU A 1 180 ? 24.662 -10.947 -75.572 1.00 70.62 180 LEU A C 1
ATOM 1318 O O . LEU A 1 180 ? 25.158 -10.744 -76.683 1.00 70.62 180 LEU A O 1
ATOM 1322 N N . GLN A 1 181 ? 24.396 -12.170 -75.119 1.00 79.31 181 GLN A N 1
ATOM 1323 C CA . GLN A 1 181 ? 24.579 -13.360 -75.939 1.00 79.31 181 GLN A CA 1
ATOM 1324 C C . GLN A 1 181 ? 23.410 -13.472 -76.914 1.00 79.31 181 GLN A C 1
ATOM 1326 O O . GLN A 1 181 ? 22.254 -13.541 -76.504 1.00 79.31 181 GLN A O 1
ATOM 1331 N N . VAL A 1 182 ? 23.722 -13.483 -78.208 1.00 81.06 182 VAL A N 1
ATOM 1332 C CA . VAL A 1 182 ? 22.748 -13.757 -79.266 1.00 81.06 182 VAL A CA 1
ATOM 1333 C C . VAL A 1 182 ? 22.833 -15.251 -79.583 1.00 81.06 182 VAL A C 1
ATOM 1335 O O . VAL A 1 182 ? 23.942 -15.733 -79.832 1.00 81.06 182 VAL A O 1
ATOM 1338 N N . PRO A 1 183 ? 21.718 -16.000 -79.560 1.00 82.50 183 PRO A N 1
ATOM 1339 C CA . PRO A 1 183 ? 21.711 -17.412 -79.931 1.00 82.50 183 PRO A CA 1
ATOM 1340 C C . PRO A 1 183 ? 22.283 -17.644 -81.337 1.00 82.50 183 PRO A C 1
ATOM 1342 O O . PRO A 1 183 ? 22.101 -16.824 -82.238 1.00 82.50 183 PRO A O 1
ATOM 1345 N N . VAL A 1 184 ? 22.965 -18.775 -81.541 1.00 83.00 184 VAL A N 1
ATOM 1346 C CA . VAL A 1 184 ? 23.571 -19.121 -82.838 1.00 83.00 184 VAL A CA 1
ATOM 1347 C C . VAL A 1 184 ? 22.479 -19.230 -83.908 1.00 83.00 184 VAL A C 1
ATOM 1349 O O . VAL A 1 184 ? 21.522 -19.979 -83.745 1.00 83.00 184 VAL A O 1
ATOM 1352 N N . GLY A 1 185 ? 22.627 -18.473 -84.998 1.00 85.19 185 GLY A N 1
ATOM 1353 C CA . GLY A 1 185 ? 21.656 -18.409 -86.096 1.00 85.19 185 GLY A CA 1
ATOM 1354 C C . GLY A 1 185 ? 20.602 -17.299 -85.976 1.00 85.19 185 GLY A C 1
ATOM 1355 O O . GLY A 1 185 ? 19.854 -17.094 -86.928 1.00 85.19 185 GLY A O 1
ATOM 1356 N N . ALA A 1 186 ? 20.555 -16.550 -84.867 1.00 83.50 186 ALA A N 1
ATOM 1357 C CA . ALA A 1 186 ? 19.658 -15.403 -84.703 1.00 83.50 186 ALA A CA 1
ATOM 1358 C C . ALA A 1 186 ? 20.337 -14.071 -85.085 1.00 83.50 186 ALA A C 1
ATOM 1360 O O . ALA A 1 186 ? 21.539 -13.890 -84.881 1.00 83.50 186 ALA A O 1
ATOM 1361 N N . GLN A 1 187 ? 19.558 -13.115 -85.608 1.00 83.94 187 GLN A N 1
ATOM 1362 C CA . GLN A 1 187 ? 20.007 -11.744 -85.880 1.00 83.94 187 GLN A CA 1
ATOM 1363 C C . GLN A 1 187 ? 19.316 -10.745 -84.948 1.00 83.94 187 GLN A C 1
ATOM 1365 O O . GLN A 1 187 ? 18.119 -10.840 -84.690 1.00 83.94 187 GLN A O 1
ATOM 1370 N N . VAL A 1 188 ? 20.077 -9.771 -84.443 1.00 83.81 188 VAL A N 1
ATOM 1371 C CA . VAL A 1 188 ? 19.544 -8.701 -83.589 1.00 83.81 188 VAL A CA 1
ATOM 1372 C C . VAL A 1 188 ? 18.867 -7.657 -84.468 1.00 83.81 188 VAL A C 1
ATOM 1374 O O . VAL A 1 188 ? 19.541 -6.986 -85.244 1.00 83.81 188 VAL A O 1
ATOM 1377 N N . VAL A 1 189 ? 17.552 -7.504 -84.315 1.00 86.44 189 VAL A N 1
ATOM 1378 C CA . VAL A 1 189 ? 16.750 -6.532 -85.078 1.00 86.44 189 VAL A CA 1
ATOM 1379 C C . VAL A 1 189 ? 16.514 -5.211 -84.333 1.00 86.44 189 VAL A C 1
ATOM 1381 O O . VAL A 1 189 ? 16.212 -4.206 -84.967 1.00 86.44 189 VAL A O 1
ATOM 1384 N N . SER A 1 190 ? 16.691 -5.174 -83.006 1.00 82.81 190 SER A N 1
ATOM 1385 C CA . SER A 1 190 ? 16.590 -3.953 -82.191 1.00 82.81 190 SER A CA 1
ATOM 1386 C C . SER A 1 190 ? 17.423 -4.049 -80.905 1.00 82.81 190 SER A C 1
ATOM 1388 O O . SER A 1 190 ? 17.814 -5.136 -80.472 1.00 82.81 190 SER A O 1
ATOM 1390 N N . ARG A 1 191 ? 17.736 -2.897 -80.301 1.00 82.38 191 ARG A N 1
ATOM 1391 C CA . ARG A 1 191 ? 18.405 -2.782 -78.995 1.00 82.38 191 ARG A CA 1
ATOM 1392 C C . ARG A 1 191 ? 17.756 -1.655 -78.195 1.00 82.38 191 ARG A C 1
ATOM 1394 O O . ARG A 1 191 ? 17.474 -0.604 -78.761 1.00 82.38 191 ARG A O 1
ATOM 1401 N N . GLY A 1 192 ? 17.572 -1.863 -76.895 1.00 80.00 192 GLY A N 1
ATOM 1402 C CA . GLY A 1 192 ? 17.041 -0.871 -75.962 1.00 80.00 192 GLY A CA 1
ATOM 1403 C C . GLY A 1 192 ? 17.480 -1.175 -74.531 1.00 80.00 192 GLY A C 1
ATOM 1404 O O . GLY A 1 192 ? 17.857 -2.309 -74.227 1.00 80.00 192 GLY A O 1
ATOM 1405 N N . LEU A 1 193 ? 17.468 -0.158 -73.670 1.00 80.94 193 LEU A N 1
ATOM 1406 C CA . LEU A 1 193 ? 17.644 -0.348 -72.231 1.00 80.94 193 LEU A CA 1
ATOM 1407 C C . LEU A 1 193 ? 16.327 -0.844 -71.635 1.00 80.94 193 LEU A C 1
ATOM 1409 O O . LEU A 1 193 ? 15.257 -0.384 -72.029 1.00 80.94 193 LEU A O 1
ATOM 1413 N N . ALA A 1 194 ? 16.410 -1.777 -70.690 1.00 78.81 194 ALA A N 1
ATOM 1414 C CA . ALA A 1 194 ? 15.236 -2.196 -69.940 1.00 78.81 194 ALA A CA 1
ATOM 1415 C C . ALA A 1 194 ? 14.746 -1.042 -69.056 1.00 78.81 194 ALA A C 1
ATOM 1417 O O . ALA A 1 194 ? 15.558 -0.330 -68.458 1.00 78.81 194 ALA A O 1
ATOM 1418 N N . SER A 1 195 ? 13.426 -0.886 -68.949 1.00 83.75 195 SER A N 1
ATOM 1419 C CA . SER A 1 195 ? 12.860 -0.017 -67.923 1.00 83.75 195 SER A CA 1
ATOM 1420 C C . SER A 1 195 ? 13.058 -0.641 -66.544 1.00 83.75 195 SER A C 1
ATOM 1422 O O . SER A 1 195 ? 12.928 -1.853 -66.369 1.00 83.75 195 SER A O 1
ATOM 1424 N N . LEU A 1 196 ? 13.371 0.203 -65.562 1.00 83.31 196 LEU A N 1
ATOM 1425 C CA . LEU A 1 196 ? 13.398 -0.176 -64.149 1.00 83.31 196 LEU A CA 1
ATOM 1426 C C . LEU A 1 196 ? 12.021 -0.032 -63.488 1.00 83.31 196 LEU A C 1
ATOM 1428 O O . LEU A 1 196 ? 11.866 -0.408 -62.327 1.00 83.31 196 LEU A O 1
ATOM 1432 N N . ASP A 1 197 ? 11.038 0.516 -64.207 1.00 85.44 197 ASP A N 1
ATOM 1433 C CA . ASP A 1 197 ? 9.670 0.630 -63.725 1.00 85.44 197 ASP A CA 1
ATOM 1434 C C . ASP A 1 197 ? 8.877 -0.640 -64.093 1.00 85.44 197 ASP A C 1
ATOM 1436 O O . ASP A 1 197 ? 8.683 -0.925 -65.279 1.00 85.44 197 ASP A O 1
ATOM 1440 N N . PRO A 1 198 ? 8.409 -1.423 -63.104 1.00 78.88 198 PRO A N 1
ATOM 1441 C CA . PRO A 1 198 ? 7.659 -2.651 -63.357 1.00 78.88 198 PRO A CA 1
ATOM 1442 C C . PRO A 1 198 ? 6.289 -2.412 -64.016 1.00 78.88 198 PRO A C 1
ATOM 1444 O O . PRO A 1 198 ? 5.710 -3.363 -64.538 1.00 78.88 198 PRO A O 1
ATOM 1447 N N . LYS A 1 199 ? 5.776 -1.174 -64.032 1.00 86.44 199 LYS A N 1
ATOM 1448 C CA . LYS A 1 199 ? 4.480 -0.820 -64.638 1.00 86.44 199 LYS A CA 1
ATOM 1449 C C . LYS A 1 199 ? 4.526 -0.742 -66.160 1.00 86.44 199 LYS A C 1
ATOM 1451 O O . LYS A 1 199 ? 3.494 -0.842 -66.816 1.00 86.44 199 LYS A O 1
ATOM 1456 N N . GLU A 1 200 ? 5.715 -0.615 -66.743 1.00 78.12 200 GLU A N 1
ATOM 1457 C CA . GLU A 1 200 ? 5.890 -0.601 -68.202 1.00 78.12 200 GLU A CA 1
ATOM 1458 C C . GLU A 1 200 ? 5.431 -1.920 -68.851 1.00 78.12 200 GLU A C 1
ATOM 1460 O O . GLU A 1 200 ? 5.003 -1.928 -70.001 1.00 78.12 200 GLU A O 1
ATOM 1465 N N . PHE A 1 201 ? 5.417 -3.028 -68.099 1.00 67.25 201 PHE A N 1
ATOM 1466 C CA . PHE A 1 201 ? 4.891 -4.317 -68.563 1.00 67.25 201 PHE A CA 1
ATOM 1467 C C . PHE A 1 201 ? 3.356 -4.404 -68.570 1.00 67.25 201 PHE A C 1
ATOM 1469 O O . PHE A 1 201 ? 2.804 -5.341 -69.146 1.00 67.25 201 PHE A O 1
ATOM 1476 N N . GLU A 1 202 ? 2.644 -3.459 -67.952 1.00 69.50 202 GLU A N 1
ATOM 1477 C CA . GLU A 1 202 ? 1.180 -3.517 -67.816 1.00 69.50 202 GLU A CA 1
ATOM 1478 C C . GLU A 1 202 ? 0.441 -2.906 -69.023 1.00 69.50 202 GLU A C 1
ATOM 1480 O O . GLU A 1 202 ? -0.763 -3.107 -69.181 1.00 69.50 202 GLU A O 1
ATOM 1485 N N . THR A 1 203 ? 1.147 -2.198 -69.914 1.00 60.19 203 THR A N 1
ATOM 1486 C CA . THR A 1 203 ? 0.524 -1.382 -70.979 1.00 60.19 203 THR A CA 1
ATOM 1487 C C . THR A 1 203 ? 0.444 -2.085 -72.346 1.00 60.19 203 THR A C 1
ATOM 1489 O O . THR A 1 203 ? -0.136 -1.546 -73.285 1.00 60.19 203 THR A O 1
ATOM 1492 N N . GLU A 1 204 ? 0.947 -3.316 -72.477 1.00 55.56 204 GLU A N 1
ATOM 1493 C CA . GLU A 1 204 ? 1.004 -4.053 -73.755 1.00 55.56 204 GLU A CA 1
ATOM 1494 C C . GLU A 1 204 ? 0.008 -5.229 -73.830 1.00 55.56 204 GLU A C 1
ATOM 1496 O O . GLU A 1 204 ? 0.282 -6.277 -74.403 1.00 55.56 204 GLU A O 1
ATOM 1501 N N . ALA A 1 205 ? -1.185 -5.070 -73.248 1.00 50.00 205 ALA A N 1
ATOM 1502 C CA . ALA A 1 205 ? -2.303 -6.006 -73.441 1.00 50.00 205 ALA A CA 1
ATOM 1503 C C . ALA A 1 205 ? -3.424 -5.446 -74.344 1.00 50.00 205 ALA A C 1
ATOM 1505 O O . ALA A 1 205 ? -4.384 -6.155 -74.639 1.00 50.00 205 ALA A O 1
ATOM 1506 N N . ALA A 1 206 ? -3.334 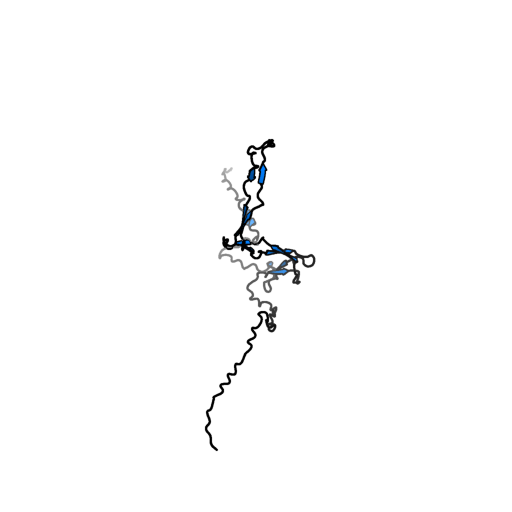-4.185 -74.792 1.00 48.81 206 ALA A N 1
ATOM 1507 C CA . ALA A 1 206 ? -4.481 -3.472 -75.368 1.00 48.81 206 ALA A CA 1
ATOM 1508 C C . ALA A 1 206 ? -4.487 -3.289 -76.900 1.00 48.81 206 ALA A C 1
ATOM 1510 O O . ALA A 1 206 ? -5.479 -2.792 -77.426 1.00 48.81 206 ALA A O 1
ATOM 1511 N N . LEU A 1 207 ? -3.451 -3.694 -77.646 1.00 48.25 207 LEU A N 1
ATOM 1512 C CA . LEU A 1 207 ? -3.411 -3.520 -79.109 1.00 48.25 207 LEU A CA 1
ATOM 1513 C C . LEU A 1 207 ? -2.969 -4.797 -79.838 1.00 48.25 207 LEU A C 1
ATOM 1515 O O . LEU A 1 207 ? -1.909 -4.856 -80.451 1.00 48.25 207 LEU A O 1
ATOM 1519 N N . ALA A 1 208 ? -3.825 -5.819 -79.821 1.00 44.09 208 ALA A N 1
ATOM 1520 C CA . ALA A 1 208 ? -3.801 -6.836 -80.870 1.00 44.09 208 ALA A CA 1
ATOM 1521 C C . ALA A 1 208 ? -4.614 -6.322 -82.080 1.00 44.09 208 ALA A C 1
ATOM 1523 O O . ALA A 1 208 ? -5.786 -5.975 -81.909 1.00 44.09 208 ALA A O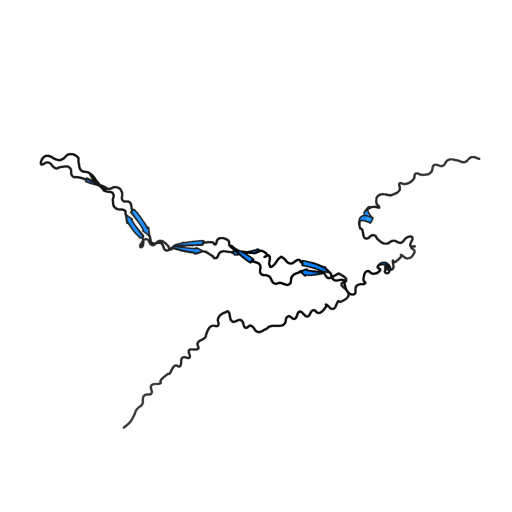 1
ATOM 1524 N N . PRO A 1 209 ? -4.048 -6.254 -83.301 1.00 47.09 209 PRO A N 1
ATOM 1525 C CA . PRO A 1 209 ? -4.816 -5.918 -84.496 1.00 47.09 209 PRO A CA 1
ATOM 1526 C C . PRO A 1 209 ? -5.800 -7.047 -84.843 1.00 47.09 209 PRO A C 1
ATOM 1528 O O . PRO A 1 209 ? -5.428 -8.219 -84.912 1.00 47.09 209 PRO A O 1
ATOM 1531 N N . ALA A 1 210 ? -7.067 -6.688 -85.067 1.00 47.78 210 ALA A N 1
ATOM 1532 C CA . ALA A 1 210 ? -8.110 -7.602 -85.531 1.00 47.78 210 ALA A CA 1
ATOM 1533 C C . ALA A 1 210 ? -7.759 -8.198 -86.915 1.00 47.78 210 ALA A C 1
ATOM 1535 O O . ALA A 1 210 ? -7.187 -7.491 -87.749 1.00 47.78 210 ALA A O 1
ATOM 1536 N N . PRO A 1 211 ? -8.102 -9.469 -87.206 1.00 45.72 211 PRO A N 1
ATOM 1537 C CA . PRO A 1 211 ? -7.799 -10.077 -88.498 1.00 45.72 211 PRO A CA 1
ATOM 1538 C C . PRO A 1 211 ? -8.613 -9.415 -89.621 1.00 45.72 211 PRO A C 1
ATOM 1540 O O . PRO A 1 211 ? -9.842 -9.365 -89.575 1.00 45.72 211 PRO A O 1
ATOM 1543 N N . ALA A 1 212 ? -7.912 -8.910 -90.639 1.00 46.44 212 ALA A N 1
ATOM 1544 C CA . ALA A 1 212 ? -8.504 -8.340 -91.843 1.00 46.44 212 ALA A CA 1
ATOM 1545 C C . ALA A 1 212 ? -9.222 -9.420 -92.676 1.00 46.44 212 ALA A C 1
ATOM 1547 O O . ALA A 1 212 ? -8.703 -10.517 -92.884 1.00 46.44 212 ALA A O 1
ATOM 1548 N N . ALA A 1 213 ? -10.425 -9.087 -93.147 1.00 45.06 213 ALA A N 1
ATOM 1549 C CA . ALA A 1 213 ? -11.278 -9.942 -93.964 1.00 45.06 213 ALA A CA 1
ATOM 1550 C C . ALA A 1 213 ? -10.658 -10.266 -95.341 1.00 45.06 213 ALA A C 1
ATOM 1552 O O . ALA A 1 213 ? -9.945 -9.457 -95.931 1.00 45.06 213 ALA A O 1
ATOM 1553 N N . ALA A 1 214 ? -10.960 -11.468 -95.840 1.00 44.25 214 ALA A N 1
ATOM 1554 C CA . ALA A 1 214 ? -10.461 -12.040 -97.090 1.00 44.25 214 ALA A CA 1
ATOM 1555 C C . ALA A 1 214 ? -10.882 -11.251 -98.357 1.00 44.25 214 ALA A C 1
ATOM 1557 O O . ALA A 1 214 ? -11.944 -10.624 -98.365 1.00 44.25 214 ALA A O 1
ATOM 1558 N N . PRO A 1 215 ? -10.092 -11.310 -99.450 1.00 48.19 215 PRO A N 1
ATOM 1559 C CA . PRO A 1 215 ? -10.355 -10.547 -100.667 1.00 48.19 215 PRO A CA 1
ATOM 1560 C C . PRO A 1 215 ? -11.451 -11.190 -101.530 1.00 48.19 215 PRO A C 1
ATOM 1562 O O . PRO A 1 215 ? -11.419 -12.387 -101.816 1.00 48.19 215 PRO A O 1
ATOM 1565 N N . VAL A 1 216 ? -12.395 -10.372 -101.999 1.00 44.75 216 VAL A N 1
ATOM 1566 C CA . VAL A 1 216 ? -13.376 -10.750 -103.025 1.00 44.75 216 VAL A CA 1
ATOM 1567 C C . VAL A 1 216 ? -12.769 -10.493 -104.406 1.00 44.75 216 VAL A C 1
ATOM 1569 O O . VAL A 1 216 ? -12.411 -9.366 -104.740 1.00 44.75 216 VAL A O 1
ATOM 1572 N N . LEU A 1 217 ? -12.641 -11.556 -105.200 1.00 47.12 217 LEU A N 1
ATOM 1573 C CA . LEU A 1 217 ? -12.284 -11.518 -106.619 1.00 47.12 217 LEU A CA 1
ATOM 1574 C C . LEU A 1 217 ? -13.428 -10.913 -107.445 1.00 47.12 217 LEU A C 1
ATOM 1576 O O . LEU A 1 217 ? -14.594 -11.255 -107.246 1.00 47.12 217 LEU A O 1
ATOM 1580 N N . SER A 1 218 ? -13.098 -10.080 -108.431 1.00 40.66 218 SER A N 1
ATOM 1581 C CA . SER A 1 218 ? -13.985 -9.781 -109.563 1.00 40.66 218 SER A CA 1
ATOM 1582 C C . SER A 1 218 ? -13.190 -9.433 -110.830 1.00 40.66 218 SER A C 1
ATOM 1584 O O . SER A 1 218 ? -12.010 -9.096 -110.726 1.00 40.66 218 SER A O 1
ATOM 1586 N N . PRO A 1 219 ? -13.790 -9.632 -112.022 1.00 48.59 219 PRO A N 1
ATOM 1587 C CA . PRO A 1 219 ? -13.088 -10.215 -113.161 1.00 48.59 219 PRO A CA 1
ATOM 1588 C C . PRO A 1 219 ? -12.646 -9.212 -114.236 1.00 48.59 219 PRO A C 1
ATOM 1590 O O . PRO A 1 219 ? -13.008 -8.039 -114.240 1.00 48.59 219 PRO A O 1
ATOM 1593 N N . ALA A 1 220 ? -11.844 -9.754 -115.153 1.00 44.78 220 ALA A N 1
ATOM 1594 C CA . ALA A 1 220 ? -11.245 -9.136 -116.326 1.00 44.78 220 ALA A CA 1
ATOM 1595 C C . ALA A 1 220 ? -12.234 -8.398 -117.241 1.00 44.78 220 ALA A C 1
ATOM 1597 O O . ALA A 1 220 ? -13.382 -8.808 -117.407 1.00 44.78 220 ALA A O 1
ATOM 1598 N N . THR A 1 221 ? -11.730 -7.372 -117.928 1.00 46.78 221 THR A N 1
ATOM 1599 C CA . THR A 1 221 ? -12.317 -6.897 -119.187 1.00 46.78 221 THR A CA 1
ATOM 1600 C C . THR A 1 221 ? -11.228 -6.841 -120.256 1.00 46.78 221 THR A C 1
ATOM 1602 O O . THR A 1 221 ? -10.080 -6.522 -119.948 1.00 46.78 221 THR A O 1
ATOM 1605 N N . ALA A 1 222 ? -11.628 -7.272 -121.452 1.00 44.00 222 ALA A N 1
ATOM 1606 C CA . ALA A 1 222 ? -10.849 -7.489 -122.666 1.00 44.00 222 ALA A CA 1
ATOM 1607 C C . ALA A 1 222 ? -10.291 -6.208 -123.302 1.00 44.00 222 ALA A C 1
ATOM 1609 O O . ALA A 1 222 ? -10.876 -5.128 -123.059 1.00 44.00 222 ALA A O 1
#

Foldseek 3Di:
DDDDDDDDDDDDDDDDPPPPDDDDPPPDDPDDPPDPPPPPDPPPDPPPDQDWDKDKDWDDDDPDDFDKDKDWDDWDKDKDWDPFDPVQKDKDWDDWAKDWAADPDDDDDDDDGDDIDIDTDDIDIDIDTDIDMDMDTDDIDIDIDTDADPVGDDIDIDIDTDRRPPPPPVPPPVPDPDPDDDPPPDDDPDDDDDDPDPCVVVPPPPDDDDDDDDDDDDDDDD